Protein AF-A0A162UU67-F1 (afdb_monomer)

pLDDT: mean 70.29, std 13.75, range [30.66, 89.19]

Secondary structure (DSSP, 8-state):
---SHHHHHHHHHHHHHHHHHHHHHHHHHHHHHHHHHHHHHHS-HHHHHHHHHHHHHHHTT----B-TTSPBPPPPHHHHHHHHHHHHHHHHHHHHTTS-----SS-HHHHHHHHHHHHHHHHHHHHTT--TTTTSTTPPPPHHHHHHHHHHHHTT-SHHHHHHHHHHHHHHHTTT-S-----SSPPEEEEE--BTTBTT---EEEEE---SSGGG-SSS--------HHHHHHHHHHHHHHHT--GGGHHHHHTTGGGGGSSSS-S---

Solvent-accessible surface area (backbone atoms only — not comparable to full-atom values): 16039 Å² total; per-resid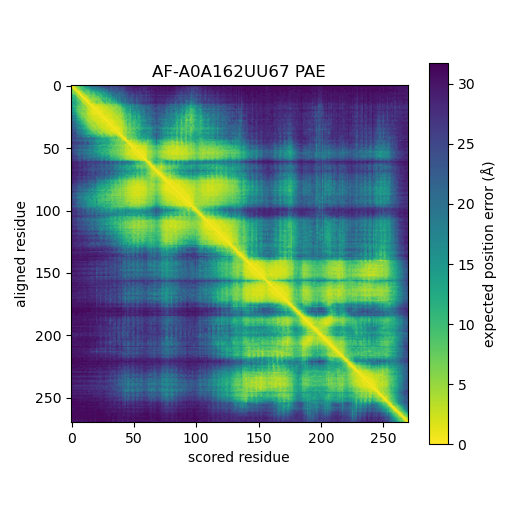ue (Å²): 142,90,83,75,70,66,64,59,54,51,54,52,51,52,50,52,53,49,49,51,52,51,51,51,52,49,52,52,51,52,52,32,52,49,55,50,52,52,54,59,68,72,42,58,68,71,58,55,53,53,27,50,53,49,46,47,44,54,74,71,59,65,76,70,56,54,47,99,87,65,47,74,55,80,79,51,70,68,57,52,51,47,48,56,50,25,52,35,51,52,47,52,52,37,38,58,64,69,75,42,90,72,75,72,71,78,40,71,65,59,52,53,51,56,51,50,53,54,49,52,52,55,47,50,36,59,77,66,64,52,63,89,41,63,93,41,86,68,37,79,77,55,70,70,56,49,47,54,52,33,50,55,23,55,73,58,76,37,76,67,24,49,45,54,37,39,49,39,36,41,22,43,21,38,66,74,66,52,74,81,65,96,60,102,57,80,63,52,73,47,78,42,41,71,46,97,91,34,82,82,51,56,82,40,79,30,47,34,64,57,33,99,48,73,77,68,31,48,81,81,80,92,83,80,79,90,62,57,68,74,60,51,52,55,50,44,41,54,51,32,50,75,74,73,41,68,59,74,49,41,56,49,41,51,72,54,50,65,70,58,69,77,79,80,89,84,76,77,93,127

Sequence (270 aa):
MNGQNNNSTNAMVNNISLQRMMDNRSAMHTRSQLVLAQNMELCPKNTSKAYAAKQEEWRRGCKLKRAEDGSPIPLGRESILAYVKAVSDICSKKKALGWNPNGVARGSLVRAFLDTSSKKRSQAVRTNFEDRRKNTLNDGYTRQKLEKISHYFLNKSNIRGCRDRLCFLISHSMLFRSQTGVTECIALVATITFGKTNQHGKIEYGSSAHHFQVDVCSAYEDRFTPIQYKAQHKTFAKDFKAVGLHTSKVTQGNCKSALNTIVQENISGD

Organism: Phycomyces blakesleeanus (strain ATCC 8743b / DSM 1359 / FGSC 10004 / NBRC 33097 / NRRL 1555) (NCBI:txid763407)

InterPro domains:
  IPR038279 Ndc10, domain 2 superfamily [G3DSA:1.10.443.20] (122-220)

Structure (mmCIF, N/CA/C/O backbone):
data_AF-A0A162UU67-F1
#
_entry.id   AF-A0A162UU67-F1
#
loop_
_atom_site.group_PDB
_atom_site.id
_atom_site.type_symbol
_atom_site.label_atom_id
_atom_site.label_alt_id
_atom_site.label_comp_id
_atom_site.label_asym_id
_atom_site.label_entity_id
_atom_site.label_seq_id
_atom_site.pdbx_PDB_ins_code
_atom_site.Cartn_x
_atom_site.Cartn_y
_atom_site.Cartn_z
_atom_site.occupancy
_atom_site.B_iso_or_equiv
_atom_site.auth_seq_id
_atom_site.auth_comp_id
_atom_site.auth_asym_id
_atom_site.auth_atom_id
_atom_site.pdbx_PDB_model_num
ATOM 1 N N . MET A 1 1 ? -41.999 13.642 81.307 1.00 44.59 1 MET A N 1
ATOM 2 C CA . MET A 1 1 ? -41.537 14.479 80.176 1.00 44.59 1 MET A CA 1
ATOM 3 C C . MET A 1 1 ? -40.515 13.678 79.375 1.00 44.59 1 MET A C 1
ATOM 5 O O . MET A 1 1 ? -39.435 13.493 79.905 1.00 44.59 1 MET A O 1
ATOM 9 N N . ASN A 1 2 ? -40.842 13.115 78.199 1.00 48.69 2 ASN A N 1
ATOM 10 C CA . ASN A 1 2 ? -39.829 12.525 77.289 1.00 48.69 2 ASN A CA 1
ATOM 11 C C . ASN A 1 2 ? -40.370 12.200 75.872 1.00 48.69 2 ASN A C 1
ATOM 13 O O . ASN A 1 2 ? -40.178 11.107 75.354 1.00 48.69 2 ASN A O 1
ATOM 17 N N . GLY A 1 3 ? -41.091 13.137 75.242 1.00 51.34 3 GLY A N 1
ATOM 18 C CA . GLY A 1 3 ? -41.742 12.902 73.937 1.00 51.34 3 GLY A CA 1
ATOM 19 C C . GLY A 1 3 ? -41.195 13.691 72.739 1.00 51.34 3 GLY A C 1
ATOM 20 O O . GLY A 1 3 ? -41.575 13.397 71.613 1.00 51.34 3 GLY A O 1
ATOM 21 N N . GLN A 1 4 ? -40.327 14.690 72.934 1.00 52.62 4 GLN A N 1
ATOM 22 C CA . GLN A 1 4 ? -40.012 15.668 71.873 1.00 52.62 4 GLN A CA 1
ATOM 23 C C . GLN A 1 4 ? -38.653 15.481 71.169 1.00 52.62 4 GLN A C 1
ATOM 25 O O . GLN A 1 4 ? -38.436 16.088 70.124 1.00 52.62 4 GLN A O 1
ATOM 30 N N . ASN A 1 5 ? -37.762 14.605 71.649 1.00 53.72 5 ASN A N 1
ATOM 31 C CA . ASN A 1 5 ? -36.395 14.505 71.107 1.00 53.72 5 ASN A CA 1
ATOM 32 C C . ASN A 1 5 ? -36.208 13.562 69.904 1.00 53.72 5 ASN A C 1
ATOM 34 O O . ASN A 1 5 ? -35.186 13.663 69.227 1.00 53.72 5 ASN A O 1
ATOM 38 N N . ASN A 1 6 ? -37.173 12.689 69.590 1.00 54.59 6 ASN A N 1
ATOM 39 C CA . ASN A 1 6 ? -36.979 11.628 68.585 1.00 54.59 6 ASN A CA 1
ATOM 40 C C . ASN A 1 6 ? -37.269 12.071 67.137 1.00 54.59 6 ASN A C 1
ATOM 42 O O . ASN A 1 6 ? -36.723 11.502 66.193 1.00 54.59 6 ASN A O 1
ATOM 46 N N . ASN A 1 7 ? -38.100 13.099 66.935 1.00 56.47 7 ASN A N 1
ATOM 47 C CA . ASN A 1 7 ? -38.440 13.574 65.586 1.00 56.47 7 ASN A CA 1
ATOM 48 C C . ASN A 1 7 ? -37.383 14.530 65.010 1.00 56.47 7 ASN A C 1
ATOM 50 O O . ASN A 1 7 ? -37.107 14.489 63.813 1.00 56.47 7 ASN A O 1
ATOM 54 N N . SER A 1 8 ? -36.750 15.349 65.858 1.00 56.31 8 SER A N 1
ATOM 55 C CA . SER A 1 8 ? -35.710 16.300 65.436 1.00 56.31 8 SER A CA 1
ATOM 56 C C . SER A 1 8 ? -34.410 15.590 65.027 1.00 56.31 8 SER A C 1
ATOM 58 O O . SER A 1 8 ? -33.826 15.883 63.984 1.00 56.31 8 SER A O 1
ATOM 60 N N . THR A 1 9 ? -34.005 14.567 65.785 1.00 58.91 9 THR A N 1
ATOM 61 C CA . THR A 1 9 ? -32.830 13.733 65.476 1.00 58.91 9 THR A CA 1
ATOM 62 C C . THR A 1 9 ? -33.011 12.927 64.189 1.00 58.91 9 THR A C 1
ATOM 64 O O . THR A 1 9 ? -32.104 12.910 63.360 1.00 58.91 9 THR A O 1
ATOM 67 N N . ASN A 1 10 ? -34.184 12.330 63.951 1.00 59.69 10 ASN A N 1
ATOM 68 C CA . ASN A 1 10 ? -34.463 11.602 62.705 1.00 59.69 10 ASN A CA 1
ATOM 69 C C . ASN A 1 10 ? -34.477 12.511 61.464 1.00 59.69 10 ASN A C 1
ATOM 71 O O . ASN A 1 10 ? -33.953 12.133 60.416 1.00 59.69 10 ASN A O 1
ATOM 75 N N . ALA A 1 11 ? -35.023 13.727 61.570 1.00 59.66 11 ALA A N 1
ATOM 76 C CA . ALA A 1 11 ? -34.985 14.701 60.479 1.00 59.66 11 ALA A CA 1
ATOM 77 C C . ALA A 1 11 ? -33.545 15.139 60.152 1.00 59.66 11 ALA A C 1
ATOM 79 O O . ALA A 1 11 ? -33.173 15.216 58.981 1.00 59.66 11 ALA A O 1
ATOM 80 N N . MET A 1 12 ? -32.718 15.359 61.178 1.00 60.81 12 MET A N 1
ATOM 81 C CA . MET A 1 12 ? -31.315 15.754 61.033 1.00 60.81 12 MET A CA 1
ATOM 82 C C . MET A 1 12 ? -30.453 14.629 60.431 1.00 60.81 12 MET A C 1
ATOM 84 O O . MET A 1 12 ? -29.666 14.880 59.521 1.00 60.81 12 MET A O 1
ATOM 88 N N . VAL A 1 13 ? -30.656 13.376 60.856 1.00 66.38 13 VAL A N 1
ATOM 89 C CA . VAL A 1 13 ? -29.981 12.193 60.285 1.00 66.38 13 VAL A CA 1
ATOM 90 C C . VAL A 1 13 ? -30.379 11.976 58.822 1.00 66.38 13 VAL A C 1
ATOM 92 O O . VAL A 1 13 ? -29.512 11.718 57.987 1.00 66.38 13 VAL A O 1
ATOM 95 N N . ASN A 1 14 ? -31.657 12.147 58.473 1.00 70.69 14 ASN A N 1
ATOM 96 C CA . ASN A 1 14 ? -32.115 12.053 57.084 1.00 70.69 14 ASN A CA 1
ATOM 97 C C . ASN A 1 14 ? -31.524 13.159 56.199 1.00 70.69 14 ASN A C 1
ATOM 99 O O . ASN A 1 14 ? -31.147 12.893 55.057 1.00 70.69 14 ASN A O 1
ATOM 103 N N . ASN A 1 15 ? -31.376 14.376 56.730 1.00 75.19 15 ASN A N 1
ATOM 104 C CA . ASN A 1 15 ? -30.744 15.488 56.018 1.00 75.19 15 ASN A CA 1
ATOM 105 C C . ASN A 1 15 ? -29.246 15.229 55.765 1.00 75.19 15 ASN A C 1
ATOM 107 O O . ASN A 1 15 ? -28.766 15.417 54.650 1.00 75.19 15 ASN A O 1
ATOM 111 N N . ILE A 1 16 ? -28.528 14.686 56.757 1.00 81.56 16 ILE A N 1
ATOM 112 C CA . ILE A 1 16 ? -27.113 14.293 56.626 1.00 81.56 16 ILE A CA 1
ATOM 113 C C . ILE A 1 16 ? -26.948 13.169 55.595 1.00 81.56 16 ILE A C 1
ATOM 115 O O . ILE A 1 16 ? -26.027 13.203 54.779 1.00 81.56 16 ILE A O 1
ATOM 119 N N . SER A 1 17 ? -27.839 12.178 55.602 1.00 79.56 17 SER A N 1
ATOM 120 C CA . SER A 1 17 ? -27.832 11.084 54.626 1.00 79.56 17 SER A CA 1
ATOM 121 C C . SER A 1 17 ? -28.083 11.582 53.199 1.00 79.56 17 SER A C 1
ATOM 123 O O . SER A 1 17 ? -27.374 11.178 52.276 1.00 79.56 17 SER A O 1
ATOM 125 N N . LEU A 1 18 ? -29.037 12.500 53.009 1.00 78.06 18 LEU A N 1
ATOM 126 C CA . LEU A 1 18 ? -29.289 13.152 51.720 1.00 78.06 18 LEU A CA 1
ATOM 127 C C . LEU A 1 18 ? -28.083 13.973 51.258 1.00 78.06 18 LEU A C 1
ATOM 129 O O . LEU A 1 18 ? -27.667 13.838 50.107 1.00 78.06 18 LEU A O 1
ATOM 133 N N . GLN A 1 19 ? -27.470 14.746 52.157 1.00 84.56 19 GLN A N 1
ATOM 134 C CA . GLN A 1 19 ? -26.270 15.521 51.853 1.00 84.56 19 GLN A CA 1
ATOM 135 C C . GLN A 1 19 ? -25.118 14.615 51.408 1.00 84.56 19 GLN A C 1
ATOM 137 O O . GLN A 1 19 ? -24.547 14.832 50.344 1.00 84.56 19 GLN A O 1
ATOM 142 N N . ARG A 1 20 ? -24.857 13.518 52.131 1.00 84.25 20 ARG A N 1
ATOM 143 C CA . ARG A 1 20 ? -23.842 12.526 51.739 1.00 84.25 20 ARG A CA 1
ATOM 144 C C . ARG A 1 20 ? -24.130 11.893 50.379 1.00 84.25 20 ARG A C 1
A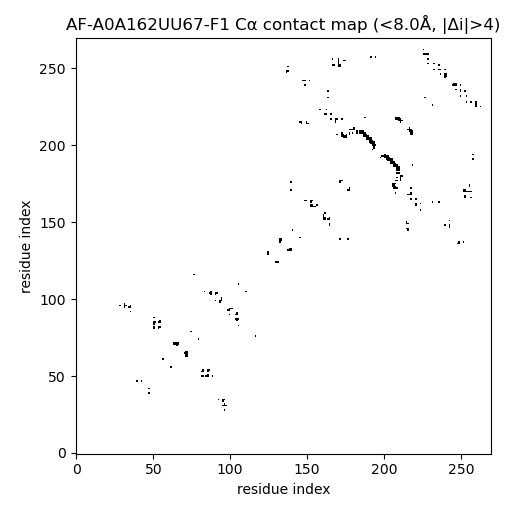TOM 146 O O . ARG A 1 20 ? -23.199 11.631 49.622 1.00 84.25 20 ARG A O 1
ATOM 153 N N . MET A 1 21 ? -25.396 11.644 50.037 1.00 82.06 21 MET A N 1
ATOM 154 C CA . MET A 1 21 ? -25.758 11.145 48.705 1.00 82.06 21 MET A CA 1
ATOM 155 C C . MET A 1 21 ? -25.500 12.183 47.608 1.00 82.06 21 MET A C 1
ATOM 157 O O . MET A 1 21 ? -25.026 11.816 46.531 1.00 82.06 21 MET A O 1
ATOM 161 N N . MET A 1 22 ? -25.768 13.464 47.869 1.00 84.50 22 MET A N 1
ATOM 162 C CA . MET A 1 22 ? -25.449 14.546 46.934 1.00 84.50 22 MET A CA 1
ATOM 163 C C . MET A 1 22 ? -23.938 14.729 46.771 1.00 84.50 22 MET A C 1
ATOM 165 O O . MET A 1 22 ? -23.467 14.834 45.638 1.00 84.50 22 MET A O 1
ATOM 169 N N . ASP A 1 23 ? -23.179 14.680 47.865 1.00 86.19 23 ASP A N 1
ATOM 170 C CA . ASP A 1 23 ? -21.719 14.796 47.858 1.00 86.19 23 ASP A CA 1
ATOM 171 C C . ASP A 1 23 ? -21.084 13.617 47.110 1.00 86.19 23 ASP A C 1
ATOM 173 O O . ASP A 1 23 ? -20.247 13.816 46.229 1.00 86.19 23 ASP A O 1
ATOM 177 N N . ASN A 1 24 ? -21.554 12.389 47.358 1.00 84.44 24 ASN A N 1
ATOM 178 C CA . ASN A 1 24 ? -21.118 11.204 46.619 1.00 84.44 24 ASN A CA 1
ATOM 179 C C . ASN A 1 24 ? -21.464 11.304 45.129 1.00 84.44 24 ASN A C 1
ATOM 181 O O . ASN A 1 24 ? -20.636 10.980 44.276 1.00 84.44 24 ASN A O 1
ATOM 185 N N . ARG A 1 25 ? -22.664 11.783 44.783 1.00 83.69 25 ARG A N 1
ATOM 186 C CA . ARG A 1 25 ? -23.066 11.988 43.384 1.00 83.69 25 ARG A CA 1
ATOM 187 C C . ARG A 1 25 ? -22.206 13.054 42.700 1.00 83.69 25 ARG A C 1
ATOM 189 O O . ARG A 1 25 ? -21.794 12.861 41.557 1.00 83.69 25 ARG A O 1
ATOM 196 N N . SER A 1 26 ? -21.904 14.145 43.399 1.00 83.19 26 SER A N 1
ATOM 197 C CA . SER A 1 26 ? -21.028 15.222 42.930 1.00 83.19 26 SER A CA 1
ATOM 198 C C . SER A 1 26 ? -19.589 14.736 42.722 1.00 83.19 26 SER A C 1
ATOM 200 O O . SER A 1 26 ? -18.991 14.968 41.666 1.00 83.19 26 SER A O 1
ATOM 202 N N . ALA A 1 27 ? -19.054 13.962 43.670 1.00 82.75 27 ALA A N 1
ATOM 203 C CA . ALA A 1 27 ? -17.736 13.346 43.571 1.00 82.75 27 ALA A CA 1
ATOM 204 C C . ALA A 1 27 ? -17.654 12.365 42.388 1.00 82.75 27 ALA A C 1
ATOM 206 O O . ALA A 1 27 ? -16.693 12.401 41.614 1.00 82.75 27 ALA A O 1
ATOM 207 N N . MET A 1 28 ? -18.689 11.543 42.184 1.00 81.12 28 MET A N 1
ATOM 208 C CA . MET A 1 28 ? -18.786 10.619 41.047 1.00 81.12 28 MET A CA 1
ATOM 209 C C . MET A 1 28 ? -18.854 11.352 39.700 1.00 81.12 28 MET A C 1
ATOM 211 O O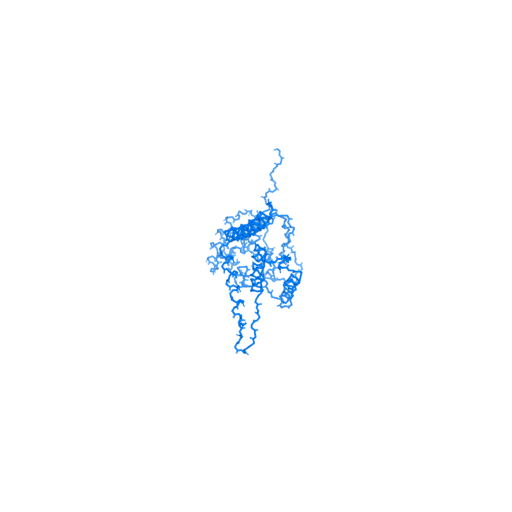 . MET A 1 28 ? -18.177 10.955 38.744 1.00 81.12 28 MET A O 1
ATOM 215 N N . HIS A 1 29 ? -19.617 12.446 39.610 1.00 77.81 29 HIS A N 1
ATOM 216 C CA . HIS A 1 29 ? -19.654 13.283 38.410 1.00 77.81 29 HIS A CA 1
ATOM 217 C C . HIS A 1 29 ? -18.298 13.938 38.129 1.00 77.81 29 HIS A C 1
ATOM 219 O O . HIS A 1 29 ? -17.811 13.855 37.002 1.00 77.81 29 HIS A O 1
ATOM 225 N N . THR A 1 30 ? -17.651 14.511 39.146 1.00 79.56 30 THR A N 1
ATOM 226 C CA . THR A 1 30 ? -16.326 15.139 39.021 1.00 79.56 30 THR A CA 1
ATOM 227 C C . THR A 1 30 ? -15.271 14.134 38.558 1.00 79.56 30 THR A C 1
ATOM 229 O O . THR A 1 30 ? -14.514 14.404 37.626 1.00 79.56 30 THR A O 1
ATOM 232 N N . ARG A 1 31 ? -15.268 12.923 39.131 1.00 75.56 31 ARG A N 1
ATOM 233 C CA . ARG A 1 31 ? -14.362 11.840 38.724 1.00 75.56 31 ARG A CA 1
ATOM 234 C C . ARG A 1 31 ? -14.584 11.419 37.270 1.00 75.56 31 ARG A C 1
ATOM 236 O O . ARG A 1 31 ? -13.618 11.242 36.532 1.00 75.56 31 ARG A O 1
ATOM 243 N N . SER A 1 32 ? -15.842 11.306 36.844 1.00 75.62 32 SER A N 1
ATOM 244 C CA . SER A 1 32 ? -16.193 10.962 35.458 1.00 75.62 32 SER A CA 1
ATOM 245 C C . SER A 1 32 ? -15.730 12.041 34.471 1.00 75.62 32 SER A C 1
ATOM 247 O O . SER A 1 32 ? -15.171 11.721 33.423 1.00 75.62 32 SER A O 1
ATOM 249 N N . GLN A 1 33 ? -15.893 13.321 34.824 1.00 76.44 33 GLN A N 1
ATOM 250 C CA . GLN A 1 33 ? -15.409 14.446 34.017 1.00 76.44 33 GLN A CA 1
ATOM 251 C C . GLN A 1 33 ? -13.879 14.474 33.915 1.00 76.44 33 GLN A C 1
ATOM 253 O O . GLN A 1 33 ? -13.338 14.724 32.839 1.00 76.44 33 GLN A O 1
ATOM 258 N N . LEU A 1 34 ? -13.169 14.147 34.997 1.00 79.69 34 LEU A N 1
ATOM 259 C CA . LEU A 1 34 ? -11.706 14.081 34.999 1.00 79.69 34 LEU A CA 1
ATOM 260 C C . LEU A 1 34 ? -11.177 12.959 34.090 1.00 79.69 34 LEU A C 1
ATOM 262 O O . LEU A 1 34 ? -10.255 13.177 33.307 1.00 79.69 34 LEU A O 1
ATOM 266 N N . VAL A 1 35 ? -11.808 11.781 34.121 1.00 76.56 35 VAL A N 1
ATOM 267 C CA . VAL A 1 35 ? -11.480 10.666 33.213 1.00 76.56 35 VAL A CA 1
ATOM 268 C C . VAL A 1 35 ? -11.750 11.042 31.754 1.00 76.56 35 VAL A C 1
ATOM 270 O O . VAL A 1 35 ? -10.984 10.675 30.863 1.00 76.56 35 VAL A O 1
ATOM 273 N N . LEU A 1 36 ? -12.817 11.795 31.477 1.00 73.56 36 LEU A N 1
ATOM 274 C CA . LEU A 1 36 ? -13.074 12.317 30.134 1.00 73.56 36 LEU A CA 1
ATOM 275 C C . LEU A 1 36 ? -12.003 13.313 29.684 1.00 73.56 36 LEU A C 1
ATOM 277 O O . LEU A 1 36 ? -11.548 13.213 28.546 1.00 73.56 36 LEU A O 1
ATOM 281 N N . ALA A 1 37 ? -11.589 14.234 30.556 1.00 71.69 37 ALA A N 1
ATOM 282 C CA . ALA A 1 37 ? -10.549 15.216 30.259 1.00 71.69 37 ALA A CA 1
ATOM 283 C C . ALA A 1 37 ? -9.206 14.536 29.946 1.00 71.69 37 ALA A C 1
ATOM 285 O O . ALA A 1 37 ? -8.620 14.795 28.898 1.00 71.69 37 ALA A O 1
ATOM 286 N N . GLN A 1 38 ? -8.784 13.569 30.766 1.00 72.19 38 GLN A N 1
ATOM 287 C CA . GLN A 1 38 ? -7.569 12.782 30.518 1.00 72.19 38 GLN A CA 1
ATOM 288 C C . GLN A 1 38 ? -7.647 11.990 29.204 1.00 72.19 38 GLN A C 1
ATOM 290 O O . GLN A 1 38 ? -6.701 11.977 28.418 1.00 72.19 38 GLN A O 1
ATOM 295 N N . ASN A 1 39 ? -8.794 11.371 28.907 1.00 67.81 39 ASN A N 1
ATOM 296 C CA . ASN A 1 39 ? -8.995 10.666 27.638 1.00 67.81 39 ASN A CA 1
ATOM 297 C C . ASN A 1 39 ? -8.991 11.610 26.422 1.00 67.81 39 ASN A C 1
ATOM 299 O O . ASN A 1 39 ? -8.572 11.208 25.334 1.00 67.81 39 ASN A O 1
ATOM 303 N N . MET A 1 40 ? -9.447 12.856 26.588 1.00 66.44 40 MET A N 1
ATOM 304 C CA . MET A 1 40 ? -9.389 13.888 25.550 1.00 66.44 40 MET A CA 1
ATOM 305 C C . MET A 1 40 ? -7.954 14.367 25.294 1.00 66.44 40 MET A C 1
ATOM 307 O O . MET A 1 40 ? -7.621 14.640 24.142 1.00 66.44 40 MET A O 1
ATOM 311 N N . GLU A 1 41 ? -7.109 14.426 26.326 1.00 65.50 41 GLU A N 1
ATOM 312 C CA . GLU A 1 41 ? -5.690 14.794 26.209 1.00 65.50 41 GLU A CA 1
ATOM 313 C C . GLU A 1 41 ? -4.825 13.676 25.610 1.00 65.50 41 GLU A C 1
ATOM 315 O O . GLU A 1 41 ? -3.935 13.952 24.805 1.00 65.50 41 GLU A O 1
ATOM 320 N N . LEU A 1 42 ? -5.113 12.412 25.941 1.00 67.75 42 LEU A N 1
ATOM 321 C CA . LEU A 1 42 ? -4.404 11.244 25.401 1.00 67.75 42 LEU A CA 1
ATOM 322 C C . LEU A 1 42 ? -4.777 10.933 23.942 1.00 67.75 42 LEU A C 1
ATOM 324 O O . LEU A 1 42 ? -4.010 10.290 23.220 1.00 67.75 42 LEU A O 1
ATOM 328 N N . CYS A 1 43 ? -5.954 11.366 23.481 1.00 62.34 43 CYS A N 1
ATOM 329 C CA . CYS A 1 43 ? -6.361 11.170 22.095 1.00 62.34 43 CYS A CA 1
ATOM 330 C C . CYS A 1 43 ? -5.576 12.095 21.148 1.00 62.34 43 CYS A C 1
ATOM 332 O O . CYS A 1 43 ? -5.555 13.312 21.345 1.00 62.34 43 CYS A O 1
ATOM 334 N N . PRO A 1 44 ? -5.017 11.578 20.037 1.00 71.44 44 PRO A N 1
ATOM 335 C CA . PRO A 1 44 ? -4.387 12.427 19.034 1.00 71.44 44 PRO A CA 1
ATOM 336 C C . PRO A 1 44 ? -5.367 13.499 18.528 1.00 71.44 44 PRO A C 1
ATOM 338 O O . PRO A 1 44 ? -6.440 13.170 18.015 1.00 71.44 44 PRO A O 1
ATOM 341 N N . LYS A 1 45 ? -4.985 14.782 18.626 1.00 72.31 45 LYS A N 1
ATOM 342 C CA . LYS A 1 45 ? -5.840 15.948 18.300 1.00 72.31 45 LYS A CA 1
ATOM 343 C C . LYS A 1 45 ? -6.464 15.886 16.896 1.00 72.31 45 LYS A C 1
ATOM 345 O O . LYS A 1 45 ? -7.590 16.327 16.682 1.00 72.31 45 LYS A O 1
ATOM 350 N N . ASN A 1 46 ? -5.758 15.291 15.935 1.00 73.25 46 ASN A N 1
ATOM 351 C CA . ASN A 1 46 ? -6.255 15.114 14.566 1.00 73.25 46 ASN A CA 1
ATOM 352 C C . ASN A 1 46 ? -7.421 14.116 14.494 1.00 73.25 46 ASN A C 1
ATOM 354 O O . ASN A 1 46 ? -8.368 14.307 13.734 1.00 73.25 46 ASN A O 1
ATOM 358 N N . THR A 1 47 ? -7.369 13.067 15.312 1.00 73.00 47 THR A N 1
ATOM 359 C CA . THR A 1 47 ? -8.372 12.003 15.364 1.00 73.00 47 THR A CA 1
ATOM 360 C C . THR A 1 47 ? -9.650 12.486 16.046 1.00 73.00 47 THR A C 1
ATOM 362 O O . THR A 1 47 ? -10.742 12.246 15.532 1.00 73.00 47 THR A O 1
ATOM 365 N N . SER A 1 48 ? -9.526 13.233 17.150 1.00 74.19 48 SER A N 1
ATOM 366 C CA . SER A 1 48 ? -10.683 13.815 17.845 1.00 74.19 48 SER A CA 1
ATOM 367 C C .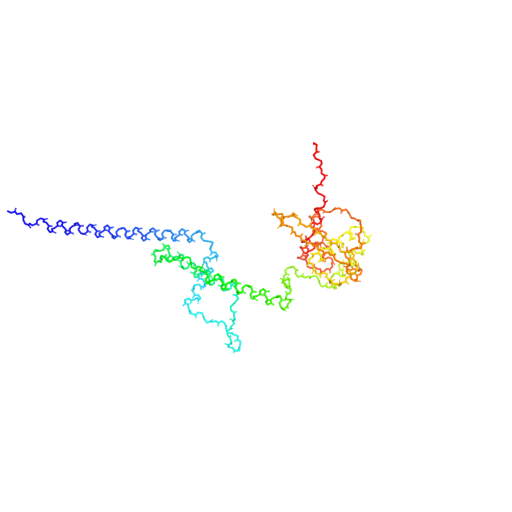 SER A 1 48 ? -11.417 14.831 16.966 1.00 74.19 48 SER A C 1
ATOM 369 O O . SER A 1 48 ? -12.641 14.760 16.841 1.00 74.19 48 SER A O 1
ATOM 371 N N . LYS A 1 49 ? -10.680 15.705 16.267 1.00 82.56 49 LYS A N 1
ATOM 372 C CA . LYS A 1 49 ? -11.245 16.666 15.306 1.00 82.56 49 LYS A CA 1
ATOM 373 C C . LYS A 1 49 ? -11.964 15.968 14.147 1.00 82.56 49 LYS A C 1
ATOM 375 O O . LYS A 1 49 ? -13.072 16.362 13.786 1.00 82.56 49 LYS A O 1
ATOM 380 N N . ALA A 1 50 ? -11.366 14.915 13.586 1.00 83.12 50 ALA A N 1
ATOM 381 C CA . ALA A 1 50 ? -11.965 14.151 12.493 1.00 83.12 50 ALA A CA 1
ATOM 382 C C . ALA A 1 50 ? -13.262 13.440 12.916 1.00 83.12 50 ALA A C 1
ATOM 384 O O . ALA A 1 50 ? -14.246 13.454 12.174 1.00 83.12 50 ALA A O 1
ATOM 385 N N . TYR A 1 51 ? -13.290 12.841 14.111 1.00 85.75 51 TYR A N 1
ATOM 386 C CA . TYR A 1 51 ? -14.496 12.193 14.627 1.00 85.75 51 TYR A CA 1
ATOM 387 C C . TYR A 1 51 ? -15.583 13.211 14.947 1.00 85.75 51 TYR A C 1
ATOM 389 O O . TYR A 1 51 ? -16.718 13.003 14.533 1.00 85.75 51 TYR A O 1
ATOM 397 N N . ALA A 1 52 ? -15.245 14.332 15.591 1.00 83.25 52 ALA A N 1
ATOM 398 C CA . ALA A 1 52 ? -16.199 15.395 15.898 1.00 83.25 52 ALA A CA 1
ATOM 399 C C . ALA A 1 52 ? -16.899 15.925 14.636 1.00 83.25 52 ALA A C 1
ATOM 401 O O . ALA A 1 52 ? -18.122 16.046 14.621 1.00 83.25 52 ALA A O 1
ATOM 402 N N . ALA A 1 53 ? -16.153 16.141 13.547 1.00 85.69 53 ALA A N 1
ATOM 403 C CA . ALA A 1 53 ? -16.729 16.548 12.265 1.00 85.69 53 ALA A CA 1
ATOM 404 C C . ALA A 1 53 ? -17.751 15.527 11.733 1.00 85.69 53 ALA A C 1
ATOM 406 O O . ALA A 1 53 ? -18.831 15.907 11.289 1.00 85.69 53 ALA A O 1
ATOM 407 N N . LYS A 1 54 ? -17.449 14.224 11.830 1.00 85.69 54 LYS A N 1
ATOM 408 C CA . LYS A 1 54 ? -18.367 13.153 11.406 1.00 85.69 54 LYS A CA 1
ATOM 409 C C . LYS A 1 54 ? -19.570 12.971 12.327 1.00 85.69 54 LYS A C 1
ATOM 411 O O . LYS A 1 54 ? -20.649 12.638 11.849 1.00 85.69 54 LYS A O 1
ATOM 416 N N . GLN A 1 55 ? -19.409 13.203 13.626 1.00 85.12 55 GLN A N 1
ATOM 417 C CA . GLN A 1 55 ? -20.517 13.195 14.584 1.00 85.12 55 GLN A CA 1
ATOM 418 C C . GLN A 1 55 ? -21.486 14.344 14.298 1.00 85.12 55 GLN A C 1
ATOM 420 O O . GLN A 1 55 ? -22.696 14.146 14.338 1.00 85.12 55 GLN A O 1
ATOM 425 N N . GLU A 1 56 ? -20.958 15.519 13.967 1.00 84.19 56 GLU A N 1
ATOM 426 C CA . GLU A 1 56 ? -21.757 16.689 13.617 1.00 84.19 56 GLU A CA 1
ATOM 427 C C . GLU A 1 56 ? -22.471 16.519 12.269 1.00 84.19 56 GLU A C 1
ATOM 429 O O . GLU A 1 56 ? -23.669 16.774 12.173 1.00 84.19 56 GLU A O 1
ATOM 434 N N . GLU A 1 57 ? -21.774 16.003 11.251 1.00 83.62 57 GLU A N 1
ATOM 435 C CA . GLU A 1 57 ? -22.365 15.618 9.959 1.00 83.62 57 GLU A CA 1
ATOM 436 C C . GLU A 1 57 ? -23.533 14.637 10.150 1.00 83.62 57 GLU A C 1
ATOM 438 O O . GLU A 1 57 ? -24.587 14.782 9.530 1.00 83.62 57 GLU A O 1
ATOM 443 N N . TRP A 1 58 ? -23.380 13.677 11.066 1.00 81.19 58 TRP A N 1
ATOM 444 C CA . TRP A 1 58 ? -24.437 12.729 11.395 1.00 81.19 58 TRP A CA 1
ATOM 445 C C . TRP A 1 58 ? -25.620 13.385 12.123 1.00 81.19 58 TRP A C 1
ATOM 447 O O . TRP A 1 58 ? -26.763 13.174 11.719 1.00 81.19 58 TRP A O 1
ATOM 457 N N . ARG A 1 59 ? -25.368 14.216 13.148 1.00 80.19 59 ARG A N 1
ATOM 458 C CA . ARG A 1 59 ? -26.423 14.923 13.905 1.00 80.19 59 ARG A CA 1
ATOM 459 C C . ARG A 1 59 ? -27.248 15.866 13.042 1.00 80.19 59 ARG A C 1
ATOM 461 O O . ARG A 1 59 ? -28.450 15.974 13.252 1.00 80.19 59 ARG A O 1
ATOM 468 N N . ARG A 1 60 ? -26.617 16.528 12.072 1.00 79.00 60 ARG A N 1
ATOM 469 C CA . ARG A 1 60 ? -27.291 17.443 11.140 1.00 79.00 60 ARG A CA 1
ATOM 470 C C . ARG A 1 60 ? -28.191 16.731 10.128 1.00 79.00 60 ARG A C 1
ATOM 472 O O . ARG A 1 60 ? -28.849 17.410 9.349 1.00 79.00 60 ARG A O 1
ATOM 479 N N . GLY A 1 61 ? -28.223 15.395 10.122 1.00 66.81 61 GLY A N 1
ATOM 480 C CA . GLY A 1 61 ? -29.003 14.625 9.160 1.00 66.81 61 GLY A CA 1
ATOM 481 C C . GLY A 1 61 ? -28.393 14.745 7.770 1.00 66.81 61 GLY A C 1
ATOM 482 O O . GLY A 1 61 ? -28.916 15.439 6.899 1.00 66.81 61 GLY A O 1
ATOM 483 N N . CYS A 1 62 ? -27.241 14.104 7.575 1.00 64.56 62 CYS A N 1
ATOM 484 C CA . CYS A 1 62 ? -26.481 14.208 6.338 1.00 64.56 62 CYS A CA 1
ATOM 485 C C . CYS A 1 62 ? -27.341 13.866 5.108 1.00 64.56 62 CYS A C 1
ATOM 487 O O . CYS A 1 62 ? -27.770 12.724 4.930 1.00 64.56 62 CYS A O 1
ATOM 489 N N . LYS A 1 63 ? -27.542 14.840 4.213 1.00 62.62 63 LYS A N 1
ATOM 490 C CA . LYS A 1 63 ? -28.018 14.558 2.857 1.00 62.62 63 LYS A CA 1
ATOM 491 C C . LYS A 1 63 ? -26.885 13.822 2.148 1.00 62.62 63 LYS A C 1
ATOM 493 O O . LYS A 1 63 ? -25.800 14.380 1.981 1.00 62.62 63 LYS A O 1
ATOM 498 N N . LEU A 1 64 ? -27.104 12.556 1.793 1.00 66.81 64 LEU A N 1
ATOM 499 C CA . LEU A 1 64 ? -26.165 11.827 0.944 1.00 66.81 64 LEU A CA 1
ATOM 500 C C . LEU A 1 64 ? -25.913 12.669 -0.305 1.00 66.81 64 LEU A C 1
ATOM 502 O O . LEU A 1 64 ? -26.859 13.219 -0.877 1.00 66.81 64 LEU A O 1
ATOM 506 N N . LYS A 1 65 ? -24.642 12.795 -0.698 1.00 71.50 65 LYS A N 1
ATOM 507 C CA . LYS A 1 65 ? -24.309 13.469 -1.951 1.00 71.50 65 LYS A CA 1
ATOM 508 C C . LYS A 1 65 ? -25.086 12.777 -3.066 1.00 71.50 65 LYS A C 1
ATOM 510 O O . LYS A 1 65 ? -25.119 11.549 -3.109 1.00 71.50 65 LYS A O 1
ATOM 515 N N . ARG A 1 66 ? -25.734 13.562 -3.916 1.00 75.81 66 ARG A N 1
ATOM 516 C CA . ARG A 1 66 ? -26.449 13.059 -5.085 1.00 75.81 66 ARG A CA 1
ATOM 517 C C . ARG A 1 66 ? -25.632 13.369 -6.327 1.00 75.81 66 ARG A C 1
ATOM 519 O O . ARG A 1 66 ? -24.961 14.401 -6.359 1.00 75.81 66 ARG A O 1
ATOM 526 N N . ALA A 1 67 ? -25.636 12.456 -7.286 1.00 78.88 67 ALA A N 1
ATOM 527 C CA . ALA A 1 67 ? -25.117 12.734 -8.615 1.00 78.88 67 ALA A CA 1
ATOM 528 C C . ALA A 1 67 ? -26.078 13.687 -9.353 1.00 78.88 67 ALA A C 1
ATOM 530 O O . ALA A 1 67 ? -27.141 14.034 -8.829 1.00 78.88 67 ALA A O 1
ATOM 531 N N . GLU A 1 68 ? -25.689 14.158 -10.539 1.00 81.38 68 GLU A N 1
ATOM 532 C CA . GLU A 1 68 ? -26.505 15.097 -11.329 1.00 81.38 68 GLU A CA 1
ATOM 533 C C . GLU A 1 68 ? -27.877 14.515 -11.704 1.00 81.38 68 GLU A C 1
ATOM 535 O O . GLU A 1 68 ? -28.856 15.246 -11.810 1.00 81.38 68 GLU A O 1
ATOM 540 N N . ASP A 1 69 ? -27.969 13.187 -11.795 1.00 84.06 69 ASP A N 1
ATOM 541 C CA . ASP A 1 69 ? -29.198 12.418 -12.017 1.00 84.06 69 ASP A CA 1
ATOM 542 C C . ASP A 1 69 ? -30.081 12.266 -10.757 1.00 84.06 69 ASP A C 1
ATOM 544 O O . ASP A 1 69 ? -31.127 11.619 -10.789 1.00 84.06 69 ASP A O 1
ATOM 548 N N . GLY A 1 70 ? -29.663 12.827 -9.618 1.00 77.44 70 GLY A N 1
ATOM 549 C CA . GLY A 1 70 ? -30.357 12.704 -8.338 1.00 77.44 70 GLY A CA 1
ATOM 550 C C . GLY A 1 70 ? -30.135 11.371 -7.611 1.00 77.44 70 GLY A C 1
ATOM 551 O O . GLY A 1 70 ? -30.627 11.215 -6.486 1.00 77.44 70 GLY A O 1
ATOM 552 N N . SER A 1 71 ? -29.374 10.432 -8.182 1.00 78.56 71 SER A N 1
ATOM 553 C CA . SER A 1 71 ? -29.071 9.148 -7.549 1.00 78.56 71 SER A CA 1
ATOM 554 C C . SER A 1 71 ? -28.124 9.326 -6.348 1.00 78.56 71 SER A C 1
ATOM 556 O O . SER A 1 71 ? -27.264 10.215 -6.350 1.00 78.56 71 SER A O 1
ATOM 558 N N . PRO A 1 72 ? -28.261 8.529 -5.269 1.00 75.25 72 PRO A N 1
ATOM 559 C CA . PRO A 1 72 ? -27.363 8.620 -4.123 1.00 75.25 72 PRO A CA 1
ATOM 560 C C . PRO A 1 72 ? -25.954 8.157 -4.505 1.00 75.25 72 PRO A C 1
ATOM 562 O O . PRO A 1 72 ? -25.758 7.017 -4.923 1.00 75.25 72 PRO A O 1
ATOM 565 N N . ILE A 1 73 ? -24.952 9.006 -4.283 1.00 76.19 73 ILE A N 1
ATOM 566 C CA . ILE A 1 73 ? -23.552 8.629 -4.465 1.00 76.19 73 ILE A CA 1
ATOM 567 C C . ILE A 1 73 ? -23.169 7.657 -3.338 1.00 76.19 73 ILE A C 1
ATOM 569 O O . ILE A 1 73 ? -23.280 8.013 -2.156 1.00 76.19 73 ILE A O 1
ATOM 573 N N . PRO A 1 74 ? -22.700 6.438 -3.663 1.00 74.50 74 PRO A N 1
ATOM 574 C CA . PRO A 1 74 ? -22.325 5.459 -2.656 1.00 74.50 74 PRO A CA 1
ATOM 575 C C . PRO A 1 74 ? -21.128 5.952 -1.835 1.00 74.50 74 PRO A C 1
ATOM 577 O O . PRO A 1 74 ? -20.152 6.489 -2.361 1.00 74.50 74 PRO A O 1
ATOM 580 N N . LEU A 1 75 ? -21.191 5.753 -0.517 1.00 79.19 75 LEU A N 1
ATOM 581 C CA . LEU A 1 75 ? -20.103 6.126 0.384 1.00 79.19 75 LEU A CA 1
ATOM 582 C C . LEU A 1 75 ? -18.886 5.217 0.176 1.00 79.19 75 LEU A C 1
ATOM 584 O O . LEU A 1 75 ? -18.998 3.991 0.152 1.00 79.19 75 LEU A O 1
ATOM 588 N N . GLY A 1 76 ? -17.702 5.828 0.109 1.00 81.12 76 GLY A N 1
ATOM 589 C CA . GLY A 1 76 ? -16.436 5.100 0.097 1.00 81.12 76 GLY A CA 1
ATOM 590 C C . GLY A 1 76 ? -16.194 4.339 1.405 1.00 81.12 76 GLY A C 1
ATOM 591 O O . GLY A 1 76 ? -16.672 4.726 2.477 1.00 81.12 76 GLY A O 1
ATOM 592 N N . ARG A 1 77 ? -15.399 3.265 1.338 1.00 82.50 77 ARG A N 1
ATOM 593 C CA . ARG A 1 77 ? -15.057 2.416 2.494 1.00 82.50 77 ARG A CA 1
ATOM 594 C C . ARG A 1 77 ? -14.454 3.224 3.643 1.00 82.50 77 ARG A C 1
ATOM 596 O O . ARG A 1 77 ? -14.773 2.994 4.807 1.00 82.50 77 ARG A O 1
ATOM 603 N N . GLU A 1 78 ? -13.593 4.178 3.323 1.00 82.44 78 GLU A N 1
ATOM 604 C CA . GLU A 1 78 ? -12.902 5.045 4.273 1.00 82.44 78 GLU A CA 1
ATOM 605 C C . GLU A 1 78 ? -13.895 5.965 4.987 1.00 82.44 78 GLU A C 1
ATOM 607 O O . GLU A 1 78 ? -13.794 6.160 6.198 1.00 82.44 78 GLU A O 1
ATOM 612 N N . SER A 1 79 ? -14.901 6.466 4.263 1.00 85.06 79 SER A N 1
ATOM 613 C CA . SER A 1 79 ? -15.994 7.252 4.837 1.00 85.06 79 SER A CA 1
ATOM 614 C C . SER A 1 79 ? -16.837 6.408 5.791 1.00 85.06 79 SER A C 1
ATOM 616 O O . SER A 1 79 ? -17.093 6.839 6.912 1.00 85.06 79 SER A O 1
ATOM 618 N N . ILE A 1 80 ? -17.197 5.183 5.396 1.00 85.88 80 ILE A N 1
ATOM 619 C CA . ILE A 1 80 ? -17.927 4.236 6.254 1.00 85.88 80 ILE A CA 1
ATOM 620 C C . ILE A 1 80 ? -17.127 3.942 7.532 1.00 85.88 80 ILE A C 1
ATOM 622 O O . ILE A 1 80 ? -17.665 4.009 8.636 1.00 85.88 80 ILE A O 1
ATOM 626 N N . LEU A 1 81 ? -15.824 3.673 7.414 1.00 86.06 81 LEU A N 1
ATOM 627 C CA . LEU A 1 81 ? -14.952 3.451 8.570 1.00 86.06 81 LEU A CA 1
ATOM 628 C C . LEU A 1 81 ? -14.851 4.681 9.477 1.00 86.06 81 LEU A C 1
ATOM 630 O O . LEU A 1 81 ? -14.803 4.522 10.697 1.00 86.06 81 LEU A O 1
ATOM 634 N N . ALA A 1 82 ? -14.817 5.888 8.912 1.00 86.81 82 ALA A N 1
ATOM 635 C CA . ALA A 1 82 ? -14.813 7.125 9.687 1.00 86.81 82 ALA A CA 1
ATOM 636 C C . ALA A 1 82 ? -16.101 7.268 10.511 1.00 86.81 82 ALA A C 1
ATOM 638 O O . ALA A 1 82 ? -16.026 7.574 11.700 1.00 86.81 82 ALA A O 1
ATOM 639 N N . TYR A 1 83 ? -17.257 6.949 9.924 1.00 87.44 83 TYR A N 1
ATOM 640 C CA . TYR A 1 83 ? -18.530 6.906 10.643 1.00 87.44 83 TYR A CA 1
ATOM 641 C C . TYR A 1 83 ? -18.541 5.850 11.756 1.00 87.44 83 TYR A C 1
ATOM 643 O O . TYR A 1 83 ? -18.884 6.166 12.892 1.00 87.44 83 TYR A O 1
ATOM 651 N N . VAL A 1 84 ? -18.083 4.622 11.486 1.00 88.75 84 VAL A N 1
ATOM 652 C CA . VAL A 1 84 ? -17.993 3.557 12.507 1.00 88.75 84 VAL A CA 1
ATOM 653 C C . VAL A 1 84 ? -17.114 3.982 13.688 1.00 88.75 84 VAL A C 1
ATOM 655 O O . VAL A 1 84 ? -17.459 3.739 14.848 1.00 88.75 84 VAL A O 1
ATOM 658 N N . LYS A 1 85 ? -15.981 4.636 13.412 1.00 88.75 85 LYS A N 1
ATOM 659 C CA . LYS A 1 85 ? -15.082 5.166 14.445 1.00 88.75 85 LYS A CA 1
ATOM 660 C C . LYS A 1 85 ? -15.727 6.302 15.242 1.00 88.75 85 LYS A C 1
ATOM 662 O O . LYS A 1 85 ? -15.651 6.285 16.465 1.00 88.75 85 LYS A O 1
ATOM 667 N N . ALA A 1 86 ? -16.408 7.230 14.572 1.00 88.12 86 ALA A N 1
ATOM 668 C CA . ALA A 1 86 ? -17.126 8.333 15.206 1.00 88.12 86 ALA A CA 1
ATOM 669 C C . ALA A 1 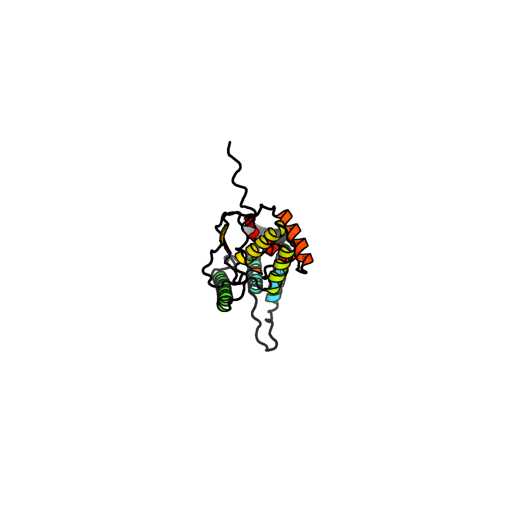86 ? -18.247 7.848 16.143 1.00 88.12 86 ALA A C 1
ATOM 671 O O . ALA A 1 86 ? -18.395 8.378 17.243 1.00 88.12 86 ALA A O 1
ATOM 672 N N . VAL A 1 87 ? -18.996 6.815 15.745 1.00 86.50 87 VAL A N 1
ATOM 673 C CA . VAL A 1 87 ? -20.022 6.180 16.593 1.00 86.50 87 VAL A CA 1
ATOM 674 C C . VAL A 1 87 ? -19.378 5.454 17.773 1.00 86.50 87 VAL A C 1
ATOM 676 O O . VAL A 1 87 ? -19.839 5.583 18.905 1.00 86.50 87 VAL A O 1
ATOM 679 N N . SER A 1 88 ? -18.277 4.738 17.529 1.00 86.50 88 SER A N 1
ATOM 680 C CA . SER A 1 88 ? -17.536 4.051 18.593 1.00 86.50 88 SER A CA 1
ATOM 681 C C . SER A 1 88 ? -17.005 5.027 19.645 1.00 86.50 88 SER A C 1
ATOM 683 O O . SER A 1 88 ? -17.092 4.737 20.834 1.00 86.50 88 SER A O 1
ATOM 685 N N . ASP A 1 89 ? -16.528 6.199 19.222 1.00 85.69 89 ASP A N 1
ATOM 686 C CA . ASP A 1 89 ? -16.098 7.287 20.107 1.00 85.69 89 ASP A CA 1
ATOM 687 C C . ASP A 1 89 ? -17.245 7.810 20.992 1.00 85.69 89 ASP A C 1
ATOM 689 O O . ASP A 1 89 ? -17.078 7.942 22.205 1.00 85.69 89 ASP A O 1
ATOM 693 N N . ILE A 1 90 ? -18.446 8.016 20.429 1.00 85.81 90 ILE A N 1
ATOM 694 C CA . ILE A 1 90 ? -19.638 8.393 21.214 1.00 85.81 90 ILE A CA 1
ATOM 695 C C . ILE A 1 90 ? -19.959 7.324 22.262 1.00 85.81 90 ILE A C 1
ATOM 697 O O . ILE A 1 90 ? -20.246 7.651 23.414 1.00 85.81 90 ILE A O 1
ATOM 701 N N . CYS A 1 91 ? -19.926 6.047 21.882 1.00 82.25 91 CYS A N 1
ATOM 702 C CA . CYS A 1 91 ? -20.209 4.945 22.799 1.00 82.25 91 CYS A CA 1
ATOM 703 C C . CYS A 1 91 ? -19.185 4.867 23.938 1.00 82.25 91 CYS A C 1
ATOM 705 O O . CYS A 1 91 ? -19.582 4.703 25.091 1.00 82.25 91 CYS A O 1
ATOM 707 N N . SER A 1 92 ? -17.895 5.047 23.644 1.00 81.88 92 SER A N 1
ATOM 708 C CA . SER A 1 92 ? -16.841 5.106 24.662 1.00 81.88 92 SER A CA 1
ATOM 709 C C . SER A 1 92 ? -17.055 6.267 25.637 1.00 81.88 92 SER A C 1
ATOM 711 O O . SER A 1 92 ? -16.968 6.068 26.846 1.00 81.88 92 SER A O 1
ATOM 713 N N . LYS A 1 93 ? -17.430 7.454 25.137 1.00 81.19 93 LYS A N 1
ATOM 714 C CA . LYS A 1 93 ? -17.766 8.620 25.975 1.00 81.19 93 LYS A CA 1
ATOM 715 C C . LYS A 1 93 ? -18.973 8.358 26.875 1.00 81.19 93 LYS A C 1
ATOM 717 O O . LYS A 1 93 ? -18.920 8.638 28.068 1.00 81.19 93 LYS A O 1
ATOM 722 N N . LYS A 1 94 ? -20.043 7.765 26.333 1.00 81.69 94 LYS A N 1
ATOM 723 C CA . LYS A 1 94 ? -21.232 7.385 27.118 1.00 81.69 94 LYS A CA 1
ATOM 724 C C . LYS A 1 94 ? -20.904 6.363 28.208 1.00 81.69 94 LYS A C 1
ATOM 726 O O . LYS A 1 94 ? -21.468 6.441 29.294 1.00 81.69 94 LYS A O 1
ATOM 731 N N . LYS A 1 95 ? -19.983 5.435 27.938 1.00 79.81 95 LYS A N 1
ATOM 732 C CA . LYS A 1 95 ? -19.509 4.459 28.926 1.00 79.81 95 LYS A CA 1
ATOM 733 C C . LYS A 1 95 ? -18.676 5.119 30.030 1.00 79.81 95 LYS A C 1
ATOM 735 O O . LYS A 1 95 ? -18.897 4.825 31.197 1.00 79.81 95 LYS A O 1
ATOM 740 N N . ALA A 1 96 ? -17.781 6.044 29.677 1.00 75.69 96 ALA A N 1
ATOM 741 C CA . ALA A 1 96 ? -16.987 6.809 30.644 1.00 75.69 96 ALA A CA 1
ATOM 742 C C . ALA A 1 96 ? -17.848 7.705 31.556 1.00 75.69 96 ALA A C 1
ATOM 744 O O . ALA A 1 96 ? -17.514 7.892 32.719 1.00 75.69 96 ALA A O 1
ATOM 745 N N . LEU A 1 97 ? -18.982 8.205 31.050 1.00 77.56 97 LEU A N 1
ATOM 746 C CA . LEU A 1 97 ? -19.984 8.946 31.829 1.00 77.56 97 LEU A CA 1
ATOM 747 C C . LEU A 1 97 ? -20.889 8.056 32.697 1.00 77.56 97 LEU A C 1
ATOM 749 O O . LEU A 1 97 ? -21.759 8.574 33.393 1.00 77.56 97 LEU A O 1
ATOM 753 N N . GLY A 1 98 ? -20.744 6.729 32.623 1.00 75.94 98 GLY A N 1
ATOM 754 C CA . GLY A 1 98 ? -21.614 5.785 33.327 1.00 75.94 98 GLY A CA 1
ATOM 755 C C . GLY A 1 98 ? -23.045 5.715 32.779 1.00 75.94 98 GLY A C 1
ATOM 756 O O . GLY A 1 98 ? -23.915 5.143 33.422 1.00 75.94 98 GLY A O 1
ATOM 757 N N . TRP A 1 99 ? -23.314 6.285 31.598 1.00 75.62 99 TRP A N 1
ATOM 758 C CA . TRP A 1 99 ? -24.662 6.352 31.013 1.00 75.62 99 TRP A CA 1
ATOM 759 C C . TRP A 1 99 ? -25.067 5.084 30.260 1.00 75.62 99 TRP A C 1
ATOM 761 O O . TRP A 1 99 ? -26.235 4.921 29.918 1.00 75.62 99 TRP A O 1
ATOM 771 N N . ASN A 1 100 ? -24.114 4.208 29.929 1.00 68.12 100 ASN A N 1
ATOM 772 C CA . ASN A 1 100 ? -24.398 3.007 29.155 1.00 68.12 100 ASN A CA 1
ATOM 773 C C . ASN A 1 100 ? -23.508 1.822 29.579 1.00 68.12 100 ASN A C 1
ATOM 775 O O . ASN A 1 100 ? -22.293 1.893 29.369 1.00 68.12 100 ASN A O 1
ATOM 779 N N . PRO A 1 101 ? -24.088 0.724 30.103 1.00 64.94 101 PRO A N 1
ATOM 780 C CA . PRO A 1 101 ? -23.356 -0.498 30.434 1.00 64.94 101 PRO A CA 1
ATOM 781 C C . PRO A 1 101 ? -23.106 -1.415 29.222 1.00 64.94 101 PRO A C 1
ATOM 783 O O . PRO A 1 101 ? -22.393 -2.410 29.351 1.00 64.94 101 PRO A O 1
ATOM 786 N N . ASN A 1 102 ? -23.664 -1.108 28.044 1.00 67.31 102 ASN A N 1
ATOM 787 C CA . ASN A 1 102 ? -23.577 -1.984 26.875 1.00 67.31 102 ASN A CA 1
ATOM 788 C C . ASN A 1 102 ? -22.131 -2.180 26.373 1.00 67.31 102 ASN A C 1
ATOM 790 O O . ASN A 1 102 ? -21.251 -1.329 26.542 1.00 67.31 102 ASN A O 1
ATOM 794 N N . GLY A 1 103 ? -21.902 -3.337 25.740 1.00 65.19 103 GLY A N 1
ATOM 795 C CA . GLY A 1 103 ? -20.601 -3.792 25.241 1.00 65.19 103 GLY A CA 1
ATOM 796 C C . GLY A 1 103 ? -19.996 -2.954 24.103 1.00 65.19 103 GLY A C 1
ATOM 797 O O . GLY A 1 103 ? -20.449 -1.863 23.766 1.00 65.19 103 GLY A O 1
ATOM 798 N N . VAL A 1 104 ? -18.914 -3.467 23.509 1.00 66.50 104 VAL A N 1
ATOM 799 C CA . VAL A 1 104 ? -18.113 -2.768 22.486 1.00 66.50 104 VAL A CA 1
ATOM 800 C C . VAL A 1 104 ? -18.981 -2.304 21.308 1.00 66.50 104 VAL A C 1
ATOM 802 O O . VAL A 1 104 ? -19.650 -3.108 20.667 1.00 66.50 104 VAL A O 1
ATOM 805 N N . ALA A 1 105 ? -18.892 -1.015 20.962 1.00 68.00 105 ALA A N 1
ATOM 806 C CA . ALA A 1 105 ? -19.672 -0.383 19.890 1.00 68.00 105 ALA A CA 1
ATOM 807 C C . ALA A 1 105 ? -19.526 -1.063 18.515 1.00 68.00 105 ALA A C 1
ATOM 809 O O . ALA A 1 105 ? -20.433 -1.044 17.686 1.00 68.00 105 ALA A O 1
ATOM 810 N N . ARG A 1 106 ? -18.374 -1.694 18.269 1.00 76.56 106 ARG A N 1
ATOM 811 C CA . ARG A 1 106 ? -18.088 -2.464 17.057 1.00 76.56 106 ARG A CA 1
ATOM 812 C C . ARG A 1 106 ? -18.433 -3.943 17.252 1.00 76.56 106 ARG A C 1
ATOM 814 O O . ARG A 1 106 ? -17.536 -4.776 17.408 1.00 76.56 106 ARG A O 1
ATOM 821 N N . GLY A 1 107 ? -19.731 -4.236 17.228 1.00 81.38 107 GLY A N 1
ATOM 822 C CA . GLY A 1 107 ? -20.276 -5.592 17.335 1.00 81.38 107 GLY A CA 1
ATOM 823 C C . GLY A 1 107 ? -19.952 -6.500 16.139 1.00 81.38 107 GLY A C 1
ATOM 824 O O . GLY A 1 107 ? -19.398 -6.061 15.124 1.00 81.38 107 GLY A O 1
ATOM 825 N N . SER A 1 108 ? -20.324 -7.779 16.259 1.00 82.69 108 SER A N 1
ATOM 826 C CA . SER A 1 108 ? -20.114 -8.825 15.242 1.00 82.69 108 SER A CA 1
ATOM 827 C C . SER A 1 108 ? -20.685 -8.440 13.875 1.00 82.69 108 SER A C 1
ATOM 829 O O . SER A 1 108 ? -20.007 -8.594 12.862 1.00 82.69 108 SER A O 1
ATOM 831 N N . LEU A 1 109 ? -21.876 -7.838 13.853 1.00 86.38 109 LEU A N 1
ATOM 832 C CA . LEU A 1 109 ? -22.551 -7.399 12.632 1.00 86.38 109 LEU A CA 1
ATOM 833 C C . LEU A 1 109 ? -21.742 -6.352 11.850 1.00 86.38 109 LEU A C 1
ATOM 835 O O . LEU A 1 109 ? -21.547 -6.483 10.643 1.00 86.38 109 LEU A O 1
ATOM 839 N N . VAL A 1 110 ? -21.213 -5.333 12.537 1.00 86.00 110 VAL A N 1
ATOM 840 C CA . VAL A 1 110 ? -20.410 -4.271 11.902 1.00 86.00 110 VAL A CA 1
ATOM 841 C C . VAL A 1 110 ? -19.108 -4.841 11.344 1.00 86.00 110 VAL A C 1
ATOM 843 O O . VAL A 1 110 ? -18.661 -4.434 10.272 1.00 86.00 110 VAL A O 1
ATOM 846 N N . ARG A 1 111 ? -18.490 -5.798 12.047 1.00 85.88 111 ARG A N 1
ATOM 847 C CA . ARG A 1 111 ? -17.293 -6.495 11.552 1.00 85.88 111 ARG A CA 1
ATOM 848 C C . ARG A 1 111 ? -17.614 -7.305 10.296 1.00 85.88 111 ARG A C 1
ATOM 850 O O . ARG A 1 111 ? -16.975 -7.080 9.273 1.00 85.88 111 ARG A O 1
ATOM 857 N N . ALA A 1 112 ? -18.662 -8.126 10.336 1.00 88.44 112 ALA A N 1
ATOM 858 C CA . ALA A 1 112 ? -19.101 -8.929 9.197 1.00 88.44 112 ALA A CA 1
ATOM 859 C C . ALA A 1 112 ? -19.438 -8.068 7.967 1.00 88.44 112 ALA A C 1
ATOM 861 O O . ALA A 1 112 ? -19.055 -8.408 6.846 1.00 88.44 112 ALA A O 1
ATOM 862 N N . PHE A 1 113 ? -20.090 -6.918 8.161 1.00 89.19 113 PHE A N 1
ATOM 863 C CA . PHE A 1 113 ? -20.382 -5.970 7.086 1.00 89.19 113 PHE A CA 1
ATOM 864 C C . PHE A 1 113 ? -19.108 -5.374 6.459 1.00 89.19 113 PHE A C 1
ATOM 866 O O . PHE A 1 113 ? -18.959 -5.349 5.232 1.00 89.19 113 PHE A O 1
ATOM 873 N N . LEU A 1 114 ? -18.159 -4.919 7.284 1.00 86.81 114 LEU A N 1
ATOM 874 C CA . LEU A 1 114 ? -16.885 -4.358 6.812 1.00 86.81 114 LEU A CA 1
ATOM 875 C C . LEU A 1 114 ? -16.018 -5.403 6.094 1.00 86.81 114 LEU A C 1
ATOM 877 O O . LEU A 1 114 ? -15.352 -5.088 5.103 1.00 86.81 114 LEU A O 1
ATOM 881 N N . ASP A 1 115 ? -16.059 -6.650 6.549 1.00 85.88 115 ASP A N 1
ATOM 882 C CA . ASP A 1 115 ? -15.348 -7.751 5.904 1.00 85.88 115 ASP A CA 1
ATOM 883 C C . ASP A 1 115 ? -16.000 -8.118 4.570 1.00 85.88 115 ASP A C 1
ATOM 885 O O . ASP A 1 115 ? -15.314 -8.243 3.556 1.00 85.88 115 ASP A O 1
ATOM 889 N N . THR A 1 116 ? -17.330 -8.214 4.534 1.00 87.94 116 THR A N 1
ATOM 890 C CA . THR A 1 116 ? -18.088 -8.527 3.313 1.00 87.94 116 THR A CA 1
ATOM 891 C C . THR A 1 116 ? -17.895 -7.456 2.244 1.00 87.94 116 THR A C 1
ATOM 893 O O . THR A 1 116 ? -17.631 -7.779 1.088 1.00 87.94 116 THR A O 1
ATOM 896 N N . SER A 1 117 ? -17.966 -6.177 2.614 1.00 82.19 117 SER A N 1
ATOM 897 C CA . SER A 1 117 ? -17.704 -5.059 1.694 1.00 82.19 117 SER A CA 1
ATOM 898 C C . SER A 1 117 ? -16.266 -5.068 1.158 1.00 82.19 117 SER A C 1
ATOM 900 O O . SER A 1 117 ? -16.054 -4.888 -0.043 1.00 82.19 117 SER A O 1
ATOM 902 N N . SER A 1 118 ? -15.277 -5.370 2.007 1.00 79.25 118 SER A N 1
ATOM 903 C CA . SER A 1 118 ? -13.872 -5.500 1.591 1.00 79.25 118 SER A CA 1
ATOM 904 C C . SER A 1 118 ? -13.656 -6.693 0.645 1.00 79.25 118 SER A C 1
ATOM 906 O O . SER A 1 118 ? -12.928 -6.578 -0.347 1.00 79.25 118 SER A O 1
ATOM 908 N N . LYS A 1 119 ? -14.327 -7.824 0.901 1.00 83.81 119 LYS A N 1
ATOM 909 C CA . LYS A 1 119 ? -14.321 -9.006 0.025 1.00 83.81 119 LYS A CA 1
ATOM 910 C C . LYS A 1 119 ? -14.980 -8.715 -1.324 1.00 83.81 119 LYS A C 1
ATOM 912 O O . LYS A 1 119 ? -14.358 -8.986 -2.345 1.00 83.81 119 LYS A O 1
ATOM 917 N N . LYS A 1 120 ? -16.164 -8.090 -1.343 1.00 83.75 120 LYS A N 1
ATOM 918 C CA . LYS A 1 120 ? -16.865 -7.689 -2.578 1.00 83.75 120 LYS A CA 1
ATOM 919 C C . LYS A 1 120 ? -16.009 -6.768 -3.447 1.00 83.75 120 LYS A C 1
ATOM 921 O O . LYS A 1 120 ? -15.893 -7.005 -4.643 1.00 83.75 120 LYS A O 1
ATOM 926 N N . ARG A 1 121 ? -15.337 -5.770 -2.857 1.00 80.12 121 ARG A N 1
ATOM 927 C CA . ARG A 1 121 ? 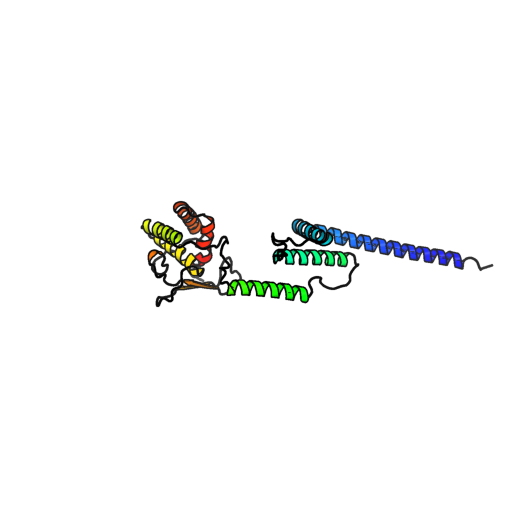-14.406 -4.911 -3.612 1.00 80.12 121 ARG A CA 1
ATOM 928 C C . ARG A 1 121 ? -13.217 -5.703 -4.149 1.00 80.12 121 ARG A C 1
ATOM 930 O O . ARG A 1 121 ? -12.850 -5.524 -5.303 1.00 80.12 121 ARG A O 1
ATOM 937 N N . SER A 1 122 ? -12.637 -6.589 -3.342 1.00 75.31 122 SER A N 1
ATOM 938 C CA . SER A 1 122 ? -11.519 -7.438 -3.778 1.00 75.31 122 SER A CA 1
ATOM 939 C C . SER A 1 122 ? -11.916 -8.378 -4.917 1.00 75.31 122 SER A C 1
ATOM 941 O O . SER A 1 122 ? -11.110 -8.627 -5.809 1.00 75.31 122 SER A O 1
ATOM 943 N N . GLN A 1 123 ? -13.148 -8.887 -4.895 1.00 79.94 123 GLN A N 1
ATOM 944 C CA . GLN A 1 123 ? -13.723 -9.703 -5.957 1.00 79.94 123 GLN A CA 1
ATOM 945 C C . GLN A 1 123 ? -13.956 -8.876 -7.223 1.00 79.94 123 GLN A C 1
ATOM 947 O O . GLN A 1 123 ? -13.485 -9.292 -8.270 1.00 79.94 123 GLN A O 1
ATOM 952 N N . ALA A 1 124 ? -14.556 -7.686 -7.118 1.00 79.19 124 ALA A N 1
ATOM 953 C CA . ALA A 1 124 ? -14.744 -6.776 -8.252 1.00 79.19 124 ALA A CA 1
ATOM 954 C C . ALA A 1 124 ? -13.409 -6.392 -8.917 1.00 79.19 124 ALA A C 1
ATOM 956 O O . ALA A 1 124 ? -13.272 -6.454 -10.130 1.00 79.19 124 ALA A O 1
ATOM 957 N N . VAL A 1 125 ? -12.382 -6.083 -8.117 1.00 72.56 125 VAL A N 1
ATOM 958 C CA . VAL A 1 125 ? -11.022 -5.814 -8.619 1.00 72.56 125 VAL A CA 1
ATOM 959 C C . VAL A 1 125 ? -10.458 -7.020 -9.380 1.00 72.56 125 VAL A C 1
ATOM 961 O O . VAL A 1 125 ? -9.784 -6.843 -10.388 1.00 72.56 125 VAL A O 1
ATOM 964 N N . ARG A 1 126 ? -10.725 -8.249 -8.913 1.00 72.38 126 ARG A N 1
ATOM 965 C CA . ARG A 1 126 ? -10.288 -9.480 -9.593 1.00 72.38 126 ARG A CA 1
ATOM 966 C C . ARG A 1 126 ? -11.063 -9.729 -10.888 1.00 72.38 126 ARG A C 1
ATOM 968 O O . ARG A 1 126 ? -10.429 -10.037 -11.885 1.00 72.38 126 ARG A O 1
ATOM 975 N N . THR A 1 127 ? -12.390 -9.593 -10.883 1.00 77.12 127 THR A N 1
ATOM 976 C CA . THR A 1 127 ? -13.232 -9.820 -12.074 1.00 77.12 127 THR A CA 1
ATOM 977 C C . THR A 1 127 ? -12.978 -8.782 -13.157 1.00 77.12 127 THR A C 1
ATOM 979 O O . THR A 1 127 ? -12.977 -9.113 -14.334 1.00 77.12 127 THR A O 1
ATOM 982 N N . ASN A 1 128 ? -12.714 -7.537 -12.760 1.00 80.12 128 ASN A N 1
ATOM 983 C CA . ASN A 1 128 ? -12.423 -6.440 -13.679 1.00 80.12 128 ASN A CA 1
ATOM 984 C C . ASN A 1 128 ? -10.948 -6.400 -14.112 1.00 80.12 128 ASN A C 1
ATOM 986 O O . ASN A 1 128 ? -10.557 -5.467 -14.810 1.00 80.12 128 ASN A O 1
ATOM 990 N N . PHE A 1 129 ? -10.118 -7.349 -13.651 1.00 70.81 129 PHE A N 1
ATOM 991 C CA . PHE A 1 129 ? -8.665 -7.361 -13.857 1.00 70.81 129 PHE A CA 1
ATOM 992 C C . PHE A 1 129 ? -8.011 -5.995 -13.572 1.00 70.81 129 PHE A C 1
ATOM 994 O O . PHE A 1 129 ? -7.071 -5.570 -14.244 1.00 70.81 129 PHE A O 1
ATOM 1001 N N . GLU A 1 130 ? -8.526 -5.283 -12.563 1.00 65.50 130 GLU A N 1
ATOM 1002 C CA . GLU A 1 130 ? -8.025 -3.969 -12.174 1.00 65.50 130 GLU A CA 1
ATOM 1003 C C . GLU A 1 130 ? -6.594 -4.132 -11.633 1.00 65.50 130 GLU A C 1
ATOM 1005 O O . GLU A 1 130 ? -6.373 -4.764 -10.592 1.00 65.50 130 GLU A O 1
ATOM 1010 N N . ASP A 1 131 ? -5.606 -3.546 -12.321 1.00 59.75 131 ASP A N 1
ATOM 1011 C CA . ASP A 1 131 ? -4.233 -3.498 -11.813 1.00 59.75 131 ASP A CA 1
ATOM 1012 C C . ASP A 1 131 ? -4.213 -2.707 -10.498 1.00 59.75 131 ASP A C 1
ATOM 1014 O O . ASP A 1 131 ? -4.384 -1.486 -10.459 1.00 59.75 131 ASP A O 1
ATOM 1018 N N . ARG A 1 132 ? -3.954 -3.424 -9.401 1.00 58.66 132 ARG A N 1
ATOM 1019 C CA . ARG A 1 132 ? -3.893 -2.892 -8.032 1.00 58.66 132 ARG A CA 1
ATOM 1020 C C . ARG A 1 132 ? -2.838 -1.807 -7.836 1.00 58.66 132 ARG A C 1
ATOM 1022 O O . ARG A 1 132 ? -2.825 -1.161 -6.791 1.00 58.66 132 ARG A O 1
ATOM 1029 N N . ARG A 1 133 ? -1.912 -1.654 -8.779 1.00 54.72 133 ARG A N 1
ATOM 1030 C CA . ARG A 1 133 ? -0.836 -0.666 -8.730 1.00 54.72 133 ARG A CA 1
ATOM 1031 C C . ARG A 1 133 ? -0.981 0.429 -9.793 1.00 54.72 133 ARG A C 1
ATOM 1033 O O . ARG A 1 133 ? -0.133 1.326 -9.813 1.00 54.72 133 ARG A O 1
ATOM 1040 N N . LYS A 1 134 ? -2.039 0.408 -10.612 1.00 56.62 134 LYS A N 1
ATOM 1041 C CA . LYS A 1 134 ? -2.383 1.490 -11.548 1.00 56.62 134 LYS A CA 1
ATOM 1042 C C . LYS A 1 134 ? -2.576 2.799 -10.779 1.00 56.62 134 LYS A C 1
ATOM 1044 O O . LYS A 1 134 ? -3.182 2.797 -9.710 1.00 56.62 134 LYS A O 1
ATOM 1049 N N . ASN A 1 135 ? -2.039 3.907 -11.293 1.00 55.31 135 ASN A N 1
ATOM 1050 C CA . ASN A 1 135 ? -2.083 5.238 -10.660 1.00 55.31 135 ASN A CA 1
ATOM 1051 C C . ASN A 1 135 ? -1.438 5.333 -9.260 1.00 55.31 135 ASN A C 1
ATOM 1053 O O . ASN A 1 135 ? -1.649 6.309 -8.542 1.00 55.31 135 ASN A O 1
ATOM 1057 N N . THR A 1 136 ? -0.644 4.342 -8.846 1.00 55.88 136 THR A N 1
ATOM 1058 C CA . THR A 1 136 ? 0.164 4.436 -7.619 1.00 55.88 136 THR A CA 1
ATOM 1059 C C . THR A 1 136 ? 1.576 4.932 -7.949 1.00 55.88 136 THR A C 1
ATOM 1061 O O . THR A 1 136 ? 1.984 4.924 -9.109 1.00 55.88 136 THR A O 1
ATOM 1064 N N . LEU A 1 137 ? 2.383 5.303 -6.945 1.00 45.94 137 LEU A N 1
ATOM 1065 C CA . LEU A 1 137 ? 3.828 5.551 -7.139 1.00 45.94 137 LEU A CA 1
ATOM 1066 C C . LEU A 1 137 ? 4.503 4.379 -7.876 1.00 45.94 137 LEU A C 1
ATOM 1068 O O . LEU A 1 137 ? 5.399 4.563 -8.700 1.00 45.94 137 LEU A O 1
ATOM 1072 N N . ASN A 1 138 ? 3.997 3.177 -7.600 1.00 50.06 138 ASN A N 1
ATOM 1073 C CA . ASN A 1 138 ? 4.451 1.939 -8.187 1.00 50.06 138 ASN A CA 1
ATOM 1074 C C . ASN A 1 138 ? 3.934 1.718 -9.602 1.00 50.06 138 ASN A C 1
ATOM 1076 O O . ASN A 1 138 ? 4.248 0.660 -10.107 1.00 50.06 138 ASN A O 1
ATOM 1080 N N . ASP A 1 139 ? 3.157 2.594 -10.243 1.00 62.81 139 ASP A N 1
ATOM 1081 C CA . ASP A 1 139 ? 2.672 2.382 -11.615 1.00 62.81 139 ASP A CA 1
ATOM 1082 C C . ASP A 1 139 ? 3.837 2.042 -12.569 1.00 62.81 139 ASP A C 1
ATOM 1084 O O . ASP A 1 139 ? 4.952 2.528 -12.389 1.00 62.81 139 ASP A O 1
ATOM 1088 N N . GLY A 1 140 ? 3.635 1.136 -13.520 1.00 66.44 140 GLY A N 1
ATOM 1089 C CA . GLY A 1 140 ? 4.711 0.575 -14.341 1.00 66.44 140 GLY A CA 1
ATOM 1090 C C . GLY A 1 140 ? 5.442 1.600 -15.218 1.00 66.44 140 GLY A C 1
ATOM 1091 O O . GLY A 1 140 ? 5.065 2.768 -15.322 1.00 66.44 140 GLY A O 1
ATOM 1092 N N . TYR A 1 141 ? 6.507 1.149 -15.882 1.00 73.44 141 TYR A N 1
ATOM 1093 C CA . TYR A 1 141 ? 7.044 1.867 -17.038 1.00 73.44 141 TYR A CA 1
ATOM 1094 C C . TYR A 1 141 ? 6.207 1.488 -18.258 1.00 73.44 141 TYR A C 1
ATOM 1096 O O . TYR A 1 141 ? 5.834 0.326 -18.406 1.00 73.44 141 TYR A O 1
ATOM 1104 N N . THR A 1 142 ? 5.924 2.451 -19.135 1.00 76.94 142 THR A N 1
ATOM 1105 C CA . THR A 1 142 ? 5.398 2.123 -20.464 1.00 76.94 142 THR A CA 1
ATOM 1106 C C . THR A 1 142 ? 6.492 1.444 -21.284 1.00 76.94 142 THR A C 1
ATOM 1108 O O . THR A 1 142 ? 7.680 1.672 -21.045 1.00 76.94 142 THR A O 1
ATOM 1111 N N . ARG A 1 143 ? 6.105 0.648 -22.284 1.00 74.88 143 ARG A N 1
ATOM 1112 C CA . ARG A 1 143 ? 7.047 -0.063 -23.164 1.00 74.88 143 ARG A CA 1
ATOM 1113 C C . ARG A 1 143 ? 8.111 0.860 -23.769 1.00 74.88 143 ARG A C 1
ATOM 1115 O O . ARG A 1 143 ? 9.297 0.621 -23.593 1.00 74.88 143 ARG A O 1
ATOM 1122 N N . GLN A 1 144 ? 7.688 1.979 -24.353 1.00 79.25 144 GLN A N 1
ATOM 1123 C CA . GLN A 1 144 ? 8.595 2.977 -24.938 1.00 79.25 144 GLN A CA 1
ATOM 1124 C C . GLN A 1 144 ? 9.598 3.537 -23.917 1.00 79.25 144 GLN A C 1
ATOM 1126 O O . GLN A 1 144 ? 10.750 3.810 -24.243 1.00 79.25 144 GLN A O 1
ATOM 1131 N N . LYS A 1 145 ? 9.181 3.702 -22.652 1.00 82.69 145 LYS A N 1
ATOM 1132 C CA . LYS A 1 145 ? 10.078 4.154 -21.579 1.00 82.69 145 LYS A CA 1
ATOM 1133 C C . LYS A 1 145 ? 11.104 3.078 -21.232 1.00 82.69 145 LYS A C 1
ATOM 1135 O O . LYS A 1 145 ? 12.256 3.427 -21.008 1.00 82.69 145 LYS A O 1
ATOM 1140 N N . LEU A 1 146 ? 10.709 1.803 -21.208 1.00 80.75 146 LEU A N 1
ATOM 1141 C CA . LEU A 1 146 ? 11.637 0.689 -20.984 1.00 80.75 146 LEU A CA 1
ATOM 1142 C C . LEU A 1 146 ? 12.687 0.609 -22.091 1.00 80.75 146 LEU A C 1
ATOM 1144 O O . LEU A 1 146 ? 13.875 0.564 -21.786 1.00 80.75 146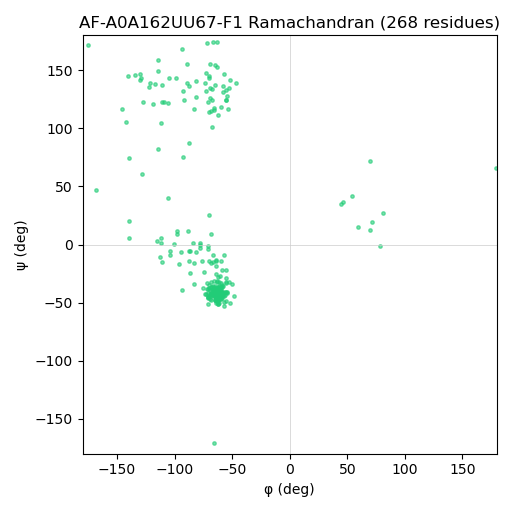 LEU A O 1
ATOM 1148 N N . GLU A 1 147 ? 12.263 0.667 -23.352 1.00 83.75 147 GLU A N 1
ATOM 1149 C CA . GLU A 1 147 ? 13.160 0.646 -24.514 1.00 83.75 147 GLU A CA 1
ATOM 1150 C C . GLU A 1 147 ? 14.135 1.829 -24.476 1.00 83.75 147 GLU A C 1
ATOM 1152 O O . GLU A 1 147 ? 15.339 1.647 -24.636 1.00 83.75 147 GLU A O 1
ATOM 1157 N N . LYS A 1 148 ? 13.649 3.040 -24.174 1.00 87.50 148 LYS A N 1
ATOM 1158 C CA . LYS A 1 148 ? 14.494 4.239 -24.079 1.00 87.50 148 LYS A CA 1
ATOM 1159 C C . LYS A 1 148 ? 15.564 4.123 -22.986 1.00 87.50 148 LYS A C 1
ATOM 1161 O O . LYS A 1 148 ? 16.710 4.507 -23.206 1.00 87.50 148 LYS A O 1
ATOM 1166 N N . ILE A 1 149 ? 15.203 3.601 -21.811 1.00 85.88 149 ILE A N 1
ATOM 1167 C CA . ILE A 1 149 ? 16.145 3.388 -20.699 1.00 85.88 149 ILE A CA 1
ATOM 1168 C C . ILE A 1 149 ? 17.150 2.288 -21.048 1.00 85.88 149 ILE A C 1
ATOM 1170 O O . ILE A 1 149 ? 18.340 2.435 -20.782 1.00 85.88 149 ILE A O 1
ATOM 1174 N N . SER A 1 150 ? 16.675 1.198 -21.651 1.00 85.81 150 SER A N 1
ATOM 1175 C CA . SER A 1 150 ? 17.511 0.064 -22.037 1.00 85.81 150 SER A CA 1
ATOM 1176 C C . SER A 1 150 ? 18.579 0.475 -23.050 1.00 85.81 150 SER A C 1
ATOM 1178 O O . SER A 1 150 ? 19.768 0.279 -22.798 1.00 85.81 150 SER A O 1
ATOM 1180 N N . HIS A 1 151 ? 18.179 1.162 -24.125 1.00 86.81 151 HIS A N 1
ATOM 1181 C CA . HIS A 1 151 ? 19.110 1.712 -25.111 1.00 86.81 151 HIS A CA 1
ATOM 1182 C C . HIS A 1 151 ? 20.089 2.708 -24.489 1.00 86.81 151 HIS A C 1
ATOM 1184 O O . HIS A 1 151 ? 21.275 2.672 -24.796 1.00 86.81 151 HIS A O 1
ATOM 1190 N N . TYR A 1 152 ? 19.633 3.563 -23.568 1.00 88.44 152 TYR A N 1
ATOM 1191 C CA . TY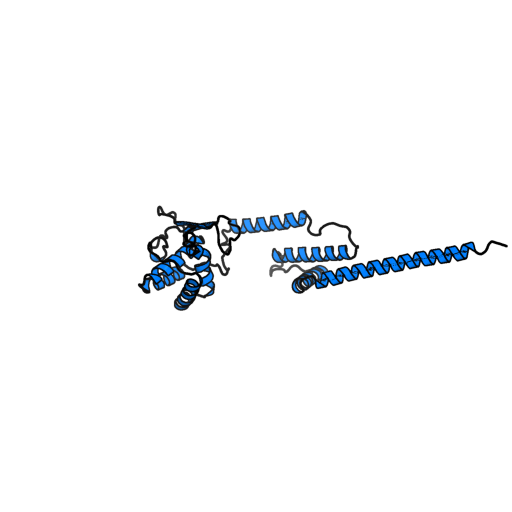R A 1 152 ? 20.524 4.491 -22.870 1.00 88.44 152 TYR A CA 1
ATOM 1192 C C . TYR A 1 152 ? 21.632 3.762 -22.093 1.00 88.44 152 TYR A C 1
ATOM 1194 O O . TYR A 1 152 ? 22.783 4.196 -22.117 1.00 88.44 152 TYR A O 1
ATOM 1202 N N . PHE A 1 153 ? 21.321 2.645 -21.429 1.00 85.00 153 PHE A N 1
ATOM 1203 C CA . PHE A 1 153 ? 22.334 1.853 -20.732 1.00 85.00 153 PHE A CA 1
ATOM 1204 C C . PHE A 1 153 ? 23.267 1.089 -21.679 1.00 85.00 153 PHE A C 1
ATOM 1206 O O . PHE A 1 153 ? 24.468 1.045 -21.409 1.00 85.00 153 PHE A O 1
ATOM 1213 N N . LEU A 1 154 ? 22.751 0.540 -22.785 1.00 83.19 154 LEU A N 1
ATOM 1214 C CA . LEU A 1 154 ? 23.564 -0.124 -23.814 1.00 83.19 154 LEU A CA 1
ATOM 1215 C C . LEU A 1 154 ? 24.534 0.855 -24.488 1.00 83.19 154 LEU A C 1
ATOM 1217 O O . LEU A 1 154 ? 25.716 0.553 -24.636 1.00 83.19 154 LEU A O 1
ATOM 1221 N N . ASN A 1 155 ? 24.072 2.070 -24.790 1.00 85.81 155 ASN A N 1
ATOM 1222 C CA . ASN A 1 155 ? 24.872 3.113 -25.436 1.00 85.81 155 ASN A CA 1
ATOM 1223 C C . ASN A 1 155 ? 26.015 3.641 -24.559 1.00 85.81 155 ASN A C 1
ATOM 1225 O O . ASN A 1 155 ? 26.928 4.281 -25.069 1.00 85.81 155 ASN A O 1
ATOM 1229 N N . LYS A 1 156 ? 26.005 3.370 -23.246 1.00 82.00 156 LYS A N 1
ATOM 1230 C CA . LYS A 1 156 ? 27.165 3.653 -22.390 1.00 82.00 156 LYS A CA 1
ATOM 1231 C C . LYS A 1 156 ? 28.348 2.725 -22.670 1.00 82.00 156 LYS A C 1
ATOM 1233 O O . LYS A 1 156 ? 29.413 3.012 -22.131 1.00 82.00 156 LYS A O 1
ATOM 1238 N N . SER A 1 157 ? 28.145 1.618 -23.402 1.00 72.19 157 SER A N 1
ATOM 1239 C CA . SER A 1 157 ? 29.164 0.647 -23.845 1.00 72.19 157 SER A CA 1
ATOM 1240 C C . SER A 1 157 ? 30.178 0.252 -22.762 1.00 72.19 157 SER A C 1
ATOM 1242 O O . SER A 1 157 ? 31.361 0.064 -23.023 1.00 72.19 157 SER A O 1
ATOM 1244 N N . ASN A 1 158 ? 29.716 0.172 -21.514 1.00 80.12 158 ASN A N 1
ATOM 1245 C CA . ASN A 1 158 ? 30.524 -0.070 -20.326 1.00 80.12 158 ASN A CA 1
ATOM 1246 C C . ASN A 1 158 ? 29.888 -1.199 -19.518 1.00 80.12 158 ASN A C 1
ATOM 1248 O O . ASN A 1 158 ? 28.664 -1.251 -19.396 1.00 80.12 158 ASN A O 1
ATOM 1252 N N . ILE A 1 159 ? 30.703 -2.020 -18.851 1.00 76.94 159 ILE A N 1
ATOM 1253 C CA . ILE A 1 159 ? 30.213 -3.130 -18.010 1.00 76.94 159 ILE A CA 1
ATOM 1254 C C . ILE A 1 159 ? 29.223 -2.670 -16.925 1.00 76.94 159 ILE A C 1
ATOM 1256 O O . ILE A 1 159 ? 28.276 -3.374 -16.582 1.00 76.94 159 ILE A O 1
ATOM 1260 N N . ARG A 1 160 ? 29.398 -1.440 -16.419 1.00 75.75 160 ARG A N 1
ATOM 1261 C CA . ARG A 1 160 ? 28.472 -0.814 -15.463 1.00 75.75 160 ARG A CA 1
ATOM 1262 C C . ARG A 1 160 ? 27.111 -0.506 -16.087 1.00 75.75 160 ARG A C 1
ATOM 1264 O O . ARG A 1 160 ? 26.107 -0.662 -15.409 1.00 75.75 160 ARG A O 1
ATOM 1271 N N . GLY A 1 161 ? 27.082 -0.096 -17.356 1.00 78.31 161 GLY A N 1
ATOM 1272 C CA . GLY A 1 161 ? 25.846 0.163 -18.096 1.00 78.31 161 GLY A CA 1
ATOM 1273 C C . GLY A 1 161 ? 25.014 -1.105 -18.251 1.00 78.31 161 GLY A C 1
ATOM 1274 O O . GLY A 1 161 ? 23.846 -1.095 -17.877 1.00 78.31 161 GLY A O 1
ATOM 1275 N N . CYS A 1 162 ? 25.639 -2.207 -18.681 1.00 77.50 162 CYS A N 1
ATOM 1276 C CA . CYS A 1 162 ? 24.984 -3.516 -18.758 1.00 77.50 162 CYS A CA 1
ATOM 1277 C C . CYS A 1 162 ? 24.436 -3.937 -17.386 1.00 77.50 162 CYS A C 1
ATOM 1279 O O . CYS A 1 162 ? 23.245 -4.165 -17.234 1.00 77.50 162 CYS A O 1
ATOM 1281 N N . ARG A 1 163 ? 25.243 -3.860 -16.320 1.00 78.69 163 ARG A N 1
ATOM 1282 C CA . ARG A 1 163 ? 24.770 -4.214 -14.968 1.00 78.69 163 ARG A CA 1
ATOM 1283 C C . ARG A 1 163 ? 23.535 -3.425 -14.554 1.00 78.69 163 ARG A C 1
ATOM 1285 O O . ARG A 1 163 ? 22.573 -3.977 -14.024 1.00 78.69 163 ARG A O 1
ATOM 1292 N N . ASP A 1 164 ? 23.589 -2.113 -14.743 1.00 79.62 164 ASP A N 1
ATOM 1293 C CA . ASP A 1 164 ? 22.524 -1.221 -14.312 1.00 79.62 164 ASP A CA 1
ATOM 1294 C C . ASP A 1 164 ? 21.254 -1.459 -15.159 1.00 79.62 164 ASP A C 1
ATOM 1296 O O . ASP A 1 164 ? 20.149 -1.419 -14.610 1.00 79.62 164 ASP A O 1
ATOM 1300 N N . ARG A 1 165 ? 21.409 -1.828 -16.442 1.00 83.19 165 ARG A N 1
ATOM 1301 C CA . ARG A 1 165 ? 20.337 -2.335 -17.314 1.00 83.19 165 ARG A CA 1
ATOM 1302 C C . ARG A 1 165 ? 19.741 -3.636 -16.788 1.00 83.19 165 ARG A C 1
ATOM 1304 O O . ARG A 1 165 ? 18.523 -3.701 -16.631 1.00 83.19 165 ARG A O 1
ATOM 1311 N N . LEU A 1 166 ? 20.562 -4.638 -16.472 1.00 78.12 166 LEU A N 1
ATOM 1312 C CA . LEU A 1 166 ? 20.100 -5.906 -15.914 1.00 78.12 166 LEU A CA 1
ATOM 1313 C C . LEU A 1 166 ? 19.309 -5.680 -14.625 1.00 78.12 166 LEU A C 1
ATOM 1315 O O . LEU A 1 166 ? 18.162 -6.110 -14.518 1.00 78.12 166 LEU A O 1
ATOM 1319 N N . CYS A 1 167 ? 19.888 -4.961 -13.658 1.00 74.56 167 CYS A N 1
ATOM 1320 C CA . CYS A 1 167 ? 19.223 -4.652 -12.395 1.00 74.56 167 CYS A CA 1
ATOM 1321 C C . CYS A 1 167 ? 17.884 -3.941 -12.619 1.00 74.56 167 CYS A C 1
ATOM 1323 O O . CYS A 1 167 ? 16.900 -4.239 -11.943 1.00 74.56 167 CYS A O 1
ATOM 1325 N N . PHE A 1 168 ? 17.833 -3.011 -13.573 1.00 78.00 168 PHE A N 1
ATOM 1326 C CA . PHE A 1 168 ? 16.615 -2.298 -13.924 1.00 78.00 168 PHE A CA 1
ATOM 1327 C C . PHE A 1 168 ? 15.533 -3.228 -14.503 1.00 78.00 168 PHE A C 1
ATOM 1329 O O . PHE A 1 168 ? 14.388 -3.204 -14.039 1.00 78.00 168 PHE A O 1
ATOM 1336 N N . LEU A 1 169 ? 15.888 -4.073 -15.477 1.00 78.56 169 LEU A N 1
ATOM 1337 C CA . LEU A 1 169 ? 14.958 -4.989 -16.145 1.00 78.56 169 LEU A CA 1
ATOM 1338 C C . LEU A 1 169 ? 14.503 -6.131 -15.222 1.00 78.56 169 LEU A C 1
ATOM 1340 O O . LEU A 1 169 ? 13.324 -6.490 -15.235 1.00 78.56 169 LEU A O 1
ATOM 1344 N N . ILE A 1 170 ? 15.387 -6.655 -14.366 1.00 74.62 170 ILE A N 1
ATOM 1345 C CA . ILE A 1 170 ? 15.036 -7.642 -13.333 1.00 74.62 170 ILE A CA 1
ATOM 1346 C C . ILE A 1 170 ? 14.061 -7.037 -12.318 1.00 74.62 170 ILE A C 1
ATOM 1348 O O . ILE A 1 170 ? 13.029 -7.632 -12.012 1.00 74.62 170 ILE A O 1
ATOM 1352 N N . SER A 1 171 ? 14.326 -5.825 -11.825 1.00 73.50 171 SER A N 1
ATOM 1353 C CA . SER A 1 171 ? 13.412 -5.152 -10.895 1.00 73.50 171 SER A CA 1
ATOM 1354 C C . SER A 1 171 ? 12.040 -4.885 -11.513 1.00 73.50 171 SER A C 1
ATOM 1356 O O . SER A 1 171 ? 11.029 -4.923 -10.813 1.00 73.50 171 SER A O 1
ATOM 1358 N N . HIS A 1 172 ? 11.974 -4.632 -12.821 1.00 73.62 172 HIS A N 1
ATOM 1359 C CA . HIS A 1 172 ? 10.704 -4.507 -13.525 1.00 73.62 172 HIS A CA 1
ATOM 1360 C C . HIS A 1 172 ? 9.983 -5.861 -13.660 1.00 73.62 172 HIS A C 1
ATOM 1362 O O . HIS A 1 172 ? 8.820 -5.977 -13.271 1.00 73.62 172 HIS A O 1
ATOM 1368 N N . SER A 1 173 ? 10.668 -6.890 -14.154 1.00 71.12 173 SER A N 1
ATOM 1369 C CA . SER A 1 173 ? 10.106 -8.226 -14.405 1.00 71.12 173 SER A CA 1
ATOM 1370 C C . SER A 1 173 ? 9.689 -8.960 -13.128 1.00 71.12 173 SER A C 1
ATOM 1372 O O . SER A 1 173 ? 8.558 -9.432 -13.051 1.00 71.12 173 SER A O 1
ATOM 1374 N N . MET A 1 174 ? 10.504 -8.939 -12.067 1.00 69.88 174 MET A N 1
ATOM 1375 C CA . MET A 1 174 ? 10.193 -9.562 -10.767 1.00 69.88 174 MET A CA 1
ATOM 1376 C C . MET A 1 174 ? 9.026 -8.906 -10.016 1.00 69.88 174 MET A C 1
ATOM 1378 O O . MET A 1 174 ? 8.566 -9.424 -8.992 1.00 69.88 174 MET A O 1
ATOM 1382 N N . LEU A 1 175 ? 8.528 -7.763 -10.493 1.00 65.06 175 LEU A N 1
ATOM 1383 C CA . LEU A 1 175 ? 7.261 -7.176 -10.054 1.00 65.06 175 LEU A CA 1
ATOM 1384 C C . LEU A 1 175 ? 6.055 -7.686 -10.864 1.00 65.06 175 LEU A C 1
ATOM 1386 O O . LEU A 1 175 ? 4.976 -7.111 -10.722 1.00 65.06 175 LEU A O 1
ATOM 1390 N N . PHE A 1 176 ? 6.231 -8.737 -11.675 1.00 57.22 176 PHE A N 1
ATOM 1391 C CA . PHE A 1 176 ? 5.244 -9.291 -12.608 1.00 57.22 176 PHE A CA 1
ATOM 1392 C C . PHE A 1 176 ? 4.694 -8.235 -13.575 1.00 57.22 176 PHE A C 1
ATOM 1394 O O . PHE A 1 176 ? 3.493 -8.144 -13.813 1.00 57.22 176 PHE A O 1
ATOM 1401 N N . ARG A 1 177 ? 5.584 -7.372 -14.078 1.00 60.16 177 ARG A N 1
ATOM 1402 C CA . ARG A 1 177 ? 5.230 -6.259 -14.976 1.00 60.16 177 ARG A CA 1
ATOM 1403 C C . ARG A 1 177 ? 5.732 -6.422 -16.404 1.00 60.16 177 ARG A C 1
ATOM 1405 O O . ARG A 1 177 ? 5.260 -5.703 -17.278 1.00 60.16 177 ARG A O 1
ATOM 1412 N N . SER A 1 178 ? 6.670 -7.337 -16.635 1.00 57.75 178 SER A N 1
ATOM 1413 C CA . SER A 1 178 ? 7.044 -7.753 -17.986 1.00 57.75 178 SER A CA 1
ATOM 1414 C C . SER A 1 178 ? 5.901 -8.557 -18.604 1.00 57.75 178 SER A C 1
ATOM 1416 O O . SER A 1 178 ? 5.242 -9.317 -17.895 1.00 57.75 178 SER A O 1
ATOM 1418 N N . GLN A 1 179 ? 5.661 -8.411 -19.910 1.00 50.91 179 GLN A N 1
ATOM 1419 C CA . GLN A 1 179 ? 4.700 -9.270 -20.602 1.00 50.91 179 GLN A CA 1
ATOM 1420 C C . GLN A 1 179 ? 5.147 -10.730 -20.480 1.00 50.91 179 GLN A C 1
ATOM 1422 O O . GLN A 1 179 ? 6.228 -11.098 -20.931 1.00 50.91 179 GLN A O 1
ATOM 1427 N N . THR A 1 180 ? 4.315 -11.549 -19.843 1.00 44.81 180 THR A N 1
ATOM 1428 C CA . THR A 1 180 ? 4.486 -12.998 -19.753 1.00 44.81 180 THR A CA 1
ATOM 1429 C C . THR A 1 180 ? 3.833 -13.629 -20.976 1.00 44.81 180 THR A C 1
ATOM 1431 O O . THR A 1 180 ? 2.650 -13.967 -20.953 1.00 44.81 180 THR A O 1
ATOM 1434 N N . GLY A 1 181 ? 4.587 -13.743 -22.066 1.00 43.72 181 GLY A N 1
ATOM 1435 C CA . GLY A 1 181 ? 4.286 -14.765 -23.064 1.00 43.72 181 GLY A CA 1
ATOM 1436 C C . GLY A 1 181 ? 4.680 -16.128 -22.496 1.00 43.72 181 GLY A C 1
ATOM 1437 O O . GLY A 1 181 ? 5.620 -16.215 -21.706 1.00 43.72 181 GLY A O 1
ATOM 1438 N N . VAL A 1 182 ? 3.959 -17.183 -22.864 1.00 40.53 182 VAL A N 1
ATOM 1439 C CA . VAL A 1 182 ? 4.394 -18.556 -22.591 1.00 40.53 182 VAL A CA 1
ATOM 1440 C C . VAL A 1 182 ? 5.631 -18.781 -23.460 1.00 40.53 182 VAL A C 1
ATOM 1442 O O . VAL A 1 182 ? 5.516 -18.909 -24.673 1.00 40.53 182 VAL A O 1
ATOM 1445 N N . THR A 1 183 ? 6.819 -18.705 -22.868 1.00 46.81 183 THR A N 1
ATOM 1446 C CA . THR A 1 183 ? 8.089 -18.947 -23.564 1.00 46.81 183 THR A CA 1
ATOM 1447 C C . THR A 1 183 ? 8.696 -20.239 -23.037 1.00 46.81 183 THR A C 1
ATOM 1449 O O . THR A 1 183 ? 8.752 -20.413 -21.823 1.00 46.81 183 THR A O 1
ATOM 1452 N N . GLU A 1 184 ? 9.230 -21.090 -23.912 1.00 48.44 184 GLU A N 1
ATOM 1453 C CA . GLU A 1 184 ? 9.988 -22.315 -23.572 1.00 48.44 184 GLU A CA 1
ATOM 1454 C C . GLU A 1 184 ? 11.356 -22.028 -22.906 1.00 48.44 184 GLU A C 1
ATOM 1456 O O . GLU A 1 184 ? 12.187 -22.914 -22.729 1.00 48.44 184 GLU A O 1
ATOM 1461 N N . CYS A 1 185 ? 11.619 -20.770 -22.549 1.00 54.09 185 CYS A N 1
ATOM 1462 C CA . CYS A 1 185 ? 12.900 -20.293 -22.046 1.00 54.09 185 CYS A CA 1
ATOM 1463 C C . CYS A 1 185 ? 13.020 -20.393 -20.515 1.00 54.09 185 CYS A C 1
ATOM 1465 O O . CYS A 1 185 ? 12.034 -20.322 -19.782 1.00 54.09 185 CYS A O 1
ATOM 1467 N N . ILE A 1 186 ? 14.269 -20.470 -20.041 1.00 63.19 186 ILE A N 1
ATOM 1468 C CA . ILE A 1 186 ? 14.648 -20.527 -18.622 1.00 63.19 186 ILE A CA 1
ATOM 1469 C C . ILE A 1 186 ? 14.061 -19.326 -17.861 1.00 63.19 186 ILE A C 1
ATOM 1471 O O . ILE A 1 186 ? 14.300 -18.169 -18.214 1.00 63.19 186 ILE A O 1
ATOM 1475 N N . ALA A 1 187 ? 13.308 -19.602 -16.795 1.00 66.81 187 ALA A N 1
ATOM 1476 C CA . ALA A 1 187 ? 12.802 -18.588 -15.877 1.00 66.81 187 ALA A CA 1
ATOM 1477 C C . ALA A 1 187 ? 13.773 -18.398 -14.704 1.00 66.81 187 ALA A C 1
ATOM 1479 O O . ALA A 1 187 ? 14.176 -19.362 -14.054 1.00 66.81 187 ALA A O 1
ATOM 1480 N N . LEU A 1 188 ? 14.107 -17.146 -14.392 1.00 71.12 188 LEU A N 1
ATOM 1481 C CA . LEU A 1 188 ? 14.852 -16.806 -13.186 1.00 71.12 188 LEU A CA 1
ATOM 1482 C C . LEU A 1 188 ? 13.868 -16.700 -12.022 1.00 71.12 188 LEU A C 1
ATOM 1484 O O . LEU A 1 188 ? 13.017 -15.810 -12.014 1.00 71.12 188 LEU A O 1
ATOM 1488 N N . VAL A 1 189 ? 14.007 -17.564 -11.020 1.00 70.12 189 VAL A N 1
ATOM 1489 C CA . VAL A 1 189 ? 13.222 -17.504 -9.781 1.00 70.12 189 VAL A CA 1
ATOM 1490 C C . VAL A 1 189 ? 14.143 -17.102 -8.635 1.00 70.12 189 VAL A C 1
ATOM 1492 O O . VAL A 1 189 ? 15.139 -17.762 -8.365 1.00 70.12 189 VAL A O 1
ATOM 1495 N N . ALA A 1 190 ? 13.804 -16.009 -7.958 1.00 70.94 190 ALA A N 1
ATOM 1496 C CA . ALA A 1 190 ? 14.480 -15.541 -6.760 1.00 70.94 190 ALA A CA 1
ATOM 1497 C C . ALA A 1 190 ? 13.570 -15.744 -5.546 1.00 70.94 190 ALA A C 1
ATOM 1499 O O . ALA A 1 190 ? 12.458 -15.208 -5.484 1.00 70.94 190 ALA A O 1
ATOM 1500 N N . THR A 1 191 ? 14.069 -16.493 -4.568 1.00 70.94 191 THR A N 1
ATOM 1501 C CA . THR A 1 191 ? 13.430 -16.660 -3.262 1.00 70.94 191 THR A CA 1
ATOM 1502 C C . THR A 1 191 ? 13.987 -15.609 -2.310 1.00 70.94 191 THR A C 1
ATOM 1504 O O . THR A 1 191 ? 15.196 -15.508 -2.126 1.00 70.94 191 THR A O 1
ATOM 1507 N N . ILE A 1 192 ? 13.109 -14.806 -1.714 1.00 71.00 192 ILE A N 1
ATOM 1508 C CA . ILE A 1 192 ? 13.461 -13.732 -0.785 1.00 71.00 192 ILE A CA 1
ATOM 1509 C C . ILE A 1 192 ? 12.952 -14.144 0.591 1.00 71.00 192 ILE A C 1
ATOM 1511 O O . ILE A 1 192 ? 11.755 -14.096 0.865 1.00 71.00 192 ILE A O 1
ATOM 1515 N N . THR A 1 193 ? 13.866 -14.568 1.455 1.00 60.41 193 THR A N 1
ATOM 1516 C CA . THR A 1 193 ? 13.553 -15.003 2.821 1.00 60.41 193 THR A CA 1
ATOM 1517 C C . THR A 1 193 ? 13.692 -13.859 3.818 1.00 60.41 193 THR A C 1
ATOM 1519 O O . THR A 1 193 ? 12.830 -13.705 4.674 1.00 60.41 193 THR A O 1
ATOM 1522 N N . PHE A 1 194 ? 14.704 -12.997 3.666 1.00 55.38 194 PHE A N 1
ATOM 1523 C CA . PHE A 1 194 ? 14.984 -11.894 4.588 1.00 55.38 194 PHE A CA 1
ATOM 1524 C C . PHE A 1 194 ? 15.274 -10.581 3.858 1.00 55.38 194 PHE A C 1
ATOM 1526 O O . PHE A 1 194 ? 15.864 -10.546 2.780 1.00 55.38 194 PHE A O 1
ATOM 1533 N N . GLY A 1 195 ? 14.864 -9.464 4.460 1.00 62.44 195 GLY A N 1
ATOM 1534 C CA . GLY A 1 195 ? 15.169 -8.133 3.943 1.00 62.44 195 GLY A CA 1
ATOM 1535 C C . GLY A 1 195 ? 14.688 -7.023 4.869 1.00 62.44 195 GLY A C 1
ATOM 1536 O O . GLY A 1 195 ? 13.938 -7.262 5.812 1.00 62.44 195 GLY A O 1
ATOM 1537 N N . LYS A 1 196 ? 15.062 -5.771 4.577 1.00 52.78 196 LYS A N 1
ATOM 1538 C CA . LYS A 1 196 ? 14.671 -4.606 5.403 1.00 52.78 196 LYS A CA 1
ATOM 1539 C C . LYS A 1 196 ? 13.158 -4.479 5.604 1.00 52.78 196 LYS A C 1
ATOM 1541 O O . LYS A 1 196 ? 12.720 -4.020 6.655 1.00 52.78 196 LYS A O 1
ATOM 1546 N N . THR A 1 197 ? 12.377 -4.873 4.599 1.00 49.03 197 THR A N 1
ATOM 1547 C CA . THR A 1 197 ? 10.906 -4.873 4.611 1.00 49.03 197 THR A CA 1
ATOM 1548 C C . THR A 1 197 ? 10.302 -6.219 5.015 1.00 49.03 197 THR A C 1
ATOM 1550 O O . THR A 1 197 ? 9.093 -6.305 5.198 1.00 49.03 197 THR A O 1
ATOM 1553 N N . ASN A 1 198 ? 11.128 -7.253 5.171 1.00 61.59 198 ASN A N 1
ATOM 1554 C CA . ASN A 1 198 ? 10.733 -8.615 5.508 1.00 61.59 198 ASN A CA 1
ATOM 1555 C C . ASN A 1 198 ? 11.548 -9.110 6.713 1.00 61.59 198 ASN A C 1
ATOM 1557 O O . ASN A 1 198 ? 12.319 -10.063 6.639 1.00 61.59 198 ASN A O 1
ATOM 1561 N N . GLN A 1 199 ? 11.400 -8.392 7.827 1.00 58.50 199 GLN A N 1
ATOM 1562 C CA . GLN A 1 199 ? 12.122 -8.659 9.078 1.00 58.50 199 GLN A CA 1
ATOM 1563 C C . GLN A 1 199 ? 11.684 -9.971 9.748 1.00 58.50 199 GLN A C 1
ATOM 1565 O O . GLN A 1 199 ? 12.381 -10.482 10.612 1.00 58.50 199 GLN A O 1
ATOM 1570 N N . HIS A 1 200 ? 10.537 -10.519 9.338 1.00 64.75 200 HIS A N 1
ATOM 1571 C CA . HIS A 1 200 ? 9.917 -11.702 9.937 1.00 64.75 200 HIS A CA 1
ATOM 1572 C C . HIS A 1 200 ? 10.213 -12.998 9.166 1.00 64.75 200 HIS A C 1
ATOM 1574 O O . HIS A 1 200 ? 9.588 -14.016 9.445 1.00 64.75 200 HIS A O 1
ATOM 1580 N N . GLY A 1 201 ? 11.115 -12.970 8.178 1.00 67.81 201 GLY A N 1
ATOM 1581 C CA . GLY A 1 201 ? 11.550 -14.189 7.490 1.00 67.81 201 GLY A CA 1
ATOM 1582 C C . GLY A 1 201 ? 10.505 -14.815 6.559 1.00 67.81 201 GLY A C 1
ATOM 1583 O O . GLY A 1 201 ? 10.572 -16.008 6.268 1.00 67.81 201 GLY A O 1
ATOM 1584 N N . LYS A 1 202 ? 9.480 -14.065 6.132 1.00 69.88 202 LYS A N 1
ATOM 1585 C CA . LYS A 1 202 ? 8.392 -14.622 5.319 1.00 69.88 202 LYS A CA 1
ATOM 1586 C C . LYS A 1 202 ? 8.921 -14.974 3.931 1.00 69.88 202 LYS A C 1
ATOM 1588 O O . LYS A 1 202 ? 9.435 -14.103 3.248 1.00 69.88 202 LYS A O 1
ATOM 1593 N N . ILE A 1 203 ? 8.735 -16.204 3.466 1.00 70.62 203 ILE A N 1
ATOM 1594 C CA . ILE A 1 203 ? 9.180 -16.576 2.119 1.00 70.62 203 ILE A CA 1
ATOM 1595 C C . ILE A 1 203 ? 8.366 -15.797 1.072 1.00 70.62 203 ILE A C 1
ATOM 1597 O O . ILE A 1 203 ? 7.142 -15.934 0.981 1.00 70.62 203 ILE A O 1
ATOM 1601 N N . GLU A 1 204 ? 9.049 -14.966 0.291 1.00 69.62 204 GLU A N 1
ATOM 1602 C CA . GLU A 1 204 ? 8.509 -14.263 -0.869 1.00 69.62 204 GLU A CA 1
ATOM 1603 C C . GLU A 1 204 ? 9.193 -14.755 -2.147 1.00 69.62 204 GLU A C 1
ATOM 1605 O O . GLU A 1 204 ? 10.368 -15.113 -2.144 1.00 69.62 204 GLU A O 1
ATOM 1610 N N . TYR A 1 205 ? 8.467 -14.731 -3.263 1.00 67.88 205 TYR A N 1
ATOM 1611 C CA . TYR A 1 205 ? 8.991 -15.145 -4.562 1.00 67.88 205 TYR A CA 1
ATOM 1612 C C . TYR A 1 205 ? 8.996 -13.964 -5.538 1.00 67.88 205 TYR A C 1
ATOM 1614 O O . TYR A 1 205 ? 8.060 -13.156 -5.603 1.00 67.88 205 TYR A O 1
ATOM 1622 N N . GLY A 1 206 ? 10.071 -13.842 -6.308 1.00 69.88 206 GLY A N 1
ATOM 1623 C CA . GLY A 1 206 ? 10.142 -13.027 -7.513 1.00 69.88 206 GLY A CA 1
ATOM 1624 C C . GLY A 1 206 ? 10.516 -13.916 -8.686 1.00 69.88 206 GLY A C 1
ATOM 1625 O O . GLY A 1 206 ? 11.377 -14.775 -8.549 1.00 69.88 206 GLY A O 1
ATOM 1626 N N . SER A 1 207 ? 9.889 -13.712 -9.836 1.00 69.31 207 SER A N 1
ATOM 1627 C CA . SER A 1 207 ? 10.257 -14.429 -11.053 1.00 69.31 207 SER A CA 1
ATOM 1628 C C . SER A 1 207 ? 10.437 -13.459 -12.205 1.00 69.31 207 SER A C 1
ATOM 1630 O O . SER A 1 207 ? 9.671 -12.505 -12.335 1.00 69.31 207 SER A O 1
ATOM 1632 N N . SER A 1 208 ? 11.424 -13.722 -13.048 1.00 72.00 208 SER A N 1
ATOM 1633 C CA . SER A 1 208 ? 11.580 -13.084 -14.346 1.00 72.00 208 SER A CA 1
ATOM 1634 C C . SER A 1 208 ? 11.601 -14.154 -15.430 1.00 72.00 208 SER A C 1
ATOM 1636 O O . SER A 1 208 ? 12.260 -15.180 -15.277 1.00 72.00 208 SER A O 1
ATOM 1638 N N . ALA A 1 209 ? 10.873 -13.908 -16.513 1.00 68.94 209 ALA A N 1
ATOM 1639 C CA . ALA A 1 209 ? 10.866 -14.748 -17.700 1.00 68.94 209 ALA A CA 1
ATOM 1640 C C . ALA A 1 209 ? 11.455 -13.973 -18.880 1.00 68.94 209 ALA A C 1
ATOM 1642 O O . ALA A 1 209 ? 11.485 -12.737 -18.881 1.00 68.94 209 ALA A O 1
ATOM 1643 N N . HIS A 1 210 ? 11.913 -14.711 -19.888 1.00 67.25 210 HIS A N 1
ATOM 1644 C CA . HIS A 1 210 ? 12.428 -14.124 -21.114 1.00 67.25 210 HIS A CA 1
ATOM 1645 C C . HIS A 1 210 ? 11.358 -13.240 -21.774 1.00 67.25 210 HIS A C 1
ATOM 1647 O O . HIS A 1 210 ? 10.207 -13.641 -21.940 1.00 67.25 210 HIS A O 1
ATOM 1653 N N . HIS A 1 211 ? 11.739 -12.021 -22.156 1.00 67.12 211 HIS A N 1
ATOM 1654 C CA . HIS A 1 211 ? 10.864 -11.152 -22.936 1.00 67.12 211 HIS A CA 1
ATOM 1655 C C . HIS A 1 211 ? 11.076 -11.457 -24.420 1.00 67.12 211 HIS A C 1
ATOM 1657 O O . HIS A 1 211 ? 12.219 -11.554 -24.854 1.00 67.12 211 HIS A O 1
ATOM 1663 N N . PHE A 1 212 ? 10.012 -11.553 -25.224 1.00 61.56 212 PHE A N 1
ATOM 1664 C CA . PHE A 1 212 ? 10.118 -11.851 -26.668 1.00 61.56 212 PHE A CA 1
ATOM 1665 C C . PHE A 1 212 ? 11.029 -10.874 -27.441 1.00 61.56 212 PHE A C 1
ATOM 1667 O O . PHE A 1 212 ? 11.518 -11.189 -28.518 1.00 61.56 212 PHE A O 1
ATOM 1674 N N . GLN A 1 213 ? 11.243 -9.679 -26.888 1.00 67.31 213 GLN A N 1
ATOM 1675 C CA . GLN A 1 213 ? 12.096 -8.638 -27.447 1.00 67.31 213 GLN A CA 1
ATOM 1676 C C . GLN A 1 213 ? 13.395 -8.550 -26.649 1.00 67.31 213 GLN A C 1
ATOM 1678 O O . GLN A 1 213 ? 13.371 -8.269 -25.446 1.00 67.31 213 GLN A O 1
ATOM 1683 N N . VAL A 1 214 ? 14.517 -8.735 -27.344 1.00 69.25 214 VAL A N 1
ATOM 1684 C CA . VAL A 1 214 ? 15.870 -8.783 -26.767 1.00 69.25 214 VAL A CA 1
ATOM 1685 C C . VAL A 1 214 ? 16.218 -7.490 -26.021 1.00 69.25 214 VAL A C 1
ATOM 1687 O O . VAL A 1 214 ? 16.794 -7.535 -24.931 1.00 69.25 214 VAL A O 1
ATOM 1690 N N . ASP A 1 215 ? 15.775 -6.338 -26.531 1.00 70.62 215 ASP A N 1
ATOM 1691 C CA . ASP A 1 215 ? 16.080 -5.030 -25.939 1.00 70.62 215 ASP A CA 1
ATOM 1692 C C . ASP A 1 215 ? 15.521 -4.870 -24.525 1.00 70.62 215 ASP A C 1
ATOM 1694 O O . ASP A 1 215 ? 16.094 -4.144 -23.716 1.00 70.62 215 ASP A O 1
ATOM 1698 N N . VAL A 1 216 ? 14.432 -5.564 -24.193 1.00 71.44 216 VAL A N 1
ATOM 1699 C CA . VAL A 1 216 ? 13.744 -5.468 -22.893 1.00 71.44 216 VAL A CA 1
ATOM 1700 C C . VAL A 1 216 ? 13.898 -6.762 -22.080 1.00 71.44 216 VAL A C 1
ATOM 1702 O O . VAL A 1 216 ? 13.329 -6.900 -20.997 1.00 71.44 216 VAL A O 1
ATOM 1705 N N . CYS A 1 217 ? 14.689 -7.715 -22.577 1.00 70.50 217 CYS A N 1
ATOM 1706 C CA . CYS A 1 217 ? 14.912 -8.990 -21.919 1.00 70.50 217 CYS A CA 1
ATOM 1707 C C . CYS A 1 217 ? 15.972 -8.878 -20.815 1.00 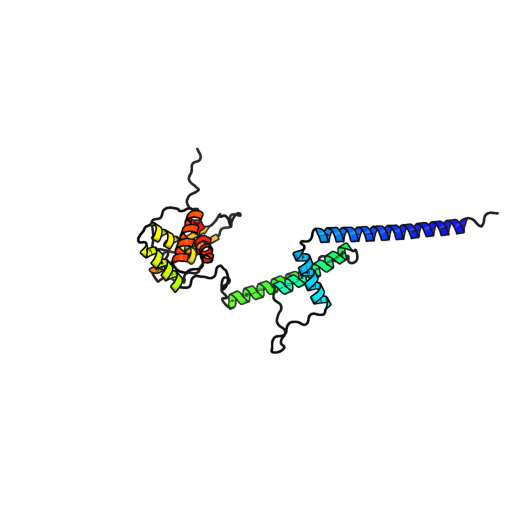70.50 217 CYS A C 1
ATOM 1709 O O . CYS A 1 217 ? 17.091 -8.421 -21.046 1.00 70.50 217 CYS A O 1
ATOM 1711 N N . SER A 1 218 ? 15.624 -9.330 -19.607 1.00 66.69 218 SER A N 1
ATOM 1712 C CA . SER A 1 218 ? 16.536 -9.357 -18.459 1.00 66.69 218 SER A CA 1
ATOM 1713 C C . SER A 1 218 ? 17.407 -10.615 -18.379 1.00 66.69 218 SER A C 1
ATOM 1715 O O . SER A 1 218 ? 18.206 -10.714 -17.465 1.00 66.69 218 SER A O 1
ATOM 1717 N N . ALA A 1 219 ? 17.224 -11.612 -19.244 1.00 60.72 219 ALA A N 1
ATOM 1718 C CA . ALA A 1 219 ? 17.842 -12.936 -19.085 1.00 60.72 219 ALA A CA 1
ATOM 1719 C C . ALA A 1 219 ? 19.129 -13.142 -19.914 1.00 60.72 219 ALA A C 1
ATOM 1721 O O . ALA A 1 219 ? 19.580 -14.271 -20.048 1.00 60.72 219 ALA A O 1
ATOM 1722 N N . TYR A 1 220 ? 19.706 -12.080 -20.492 1.00 56.41 220 TYR A N 1
ATOM 1723 C CA . TYR A 1 220 ? 20.813 -12.192 -21.459 1.00 56.41 220 TYR A CA 1
ATOM 1724 C C . TYR A 1 220 ? 22.208 -11.845 -20.897 1.00 56.41 220 TYR A C 1
ATOM 1726 O O . TYR A 1 220 ? 23.201 -11.980 -21.603 1.00 56.41 220 TYR A O 1
ATOM 1734 N N . GLU A 1 221 ? 22.331 -11.364 -19.656 1.00 56.00 221 GLU A N 1
ATOM 1735 C CA . GLU A 1 221 ? 23.609 -10.820 -19.169 1.00 56.00 221 GLU A CA 1
ATOM 1736 C C . GLU A 1 221 ? 24.166 -11.586 -17.957 1.00 56.00 221 GLU A C 1
ATOM 1738 O O . GLU A 1 221 ? 23.530 -11.646 -16.908 1.00 56.00 221 GLU A O 1
ATOM 1743 N N . ASP A 1 222 ? 25.380 -12.133 -18.104 1.00 47.94 222 ASP A N 1
ATOM 1744 C CA . ASP A 1 222 ? 25.863 -13.267 -17.293 1.00 47.94 222 ASP A CA 1
ATOM 1745 C C . ASP A 1 222 ? 27.067 -12.954 -16.372 1.00 47.94 222 ASP A C 1
ATOM 1747 O O . ASP A 1 222 ? 27.598 -13.835 -15.702 1.00 47.94 222 ASP A O 1
ATOM 1751 N N . ARG A 1 223 ? 27.559 -11.703 -16.314 1.00 47.62 223 ARG A N 1
ATOM 1752 C CA . ARG A 1 223 ? 28.752 -11.364 -15.502 1.00 47.62 223 ARG A CA 1
ATOM 1753 C C . ARG A 1 223 ? 28.665 -10.007 -14.820 1.00 47.62 223 ARG A C 1
ATOM 1755 O O . ARG A 1 223 ? 28.897 -8.984 -15.461 1.00 47.62 223 ARG A O 1
ATOM 1762 N N . PHE A 1 224 ? 28.430 -9.996 -13.501 1.00 55.00 224 PHE A N 1
ATOM 1763 C CA . PHE A 1 224 ? 28.351 -8.752 -12.730 1.00 55.00 224 PHE A CA 1
ATOM 1764 C C . PHE A 1 224 ? 28.995 -8.790 -11.353 1.00 55.00 224 PHE A C 1
ATOM 1766 O O . PHE A 1 224 ? 28.937 -9.775 -10.626 1.00 55.00 224 PHE A O 1
ATOM 1773 N N . THR A 1 225 ? 29.563 -7.642 -10.987 1.00 52.31 225 THR A N 1
ATOM 1774 C CA . THR A 1 225 ? 30.077 -7.359 -9.649 1.00 52.31 225 THR A CA 1
ATOM 1775 C C . THR A 1 225 ? 28.980 -6.751 -8.762 1.00 52.31 225 THR A C 1
ATOM 1777 O O . THR A 1 225 ? 28.228 -5.883 -9.234 1.00 52.31 225 THR A O 1
ATOM 1780 N N . PRO A 1 226 ? 28.891 -7.153 -7.477 1.00 54.50 226 PRO A N 1
ATOM 1781 C CA . PRO A 1 226 ? 27.920 -6.604 -6.530 1.00 54.50 226 PRO A CA 1
ATOM 1782 C C . PRO A 1 226 ? 28.032 -5.079 -6.388 1.00 54.50 226 PRO A C 1
ATOM 1784 O O . PRO A 1 226 ? 29.124 -4.511 -6.459 1.00 54.50 226 PRO A O 1
ATOM 1787 N N . ILE A 1 227 ? 26.908 -4.394 -6.150 1.00 61.84 227 ILE A N 1
ATOM 1788 C CA . ILE A 1 227 ? 26.881 -2.952 -5.868 1.00 61.84 227 ILE A CA 1
ATOM 1789 C C . ILE A 1 227 ? 26.082 -2.649 -4.603 1.00 61.84 227 ILE A C 1
ATOM 1791 O O . ILE A 1 227 ? 25.053 -3.247 -4.319 1.00 61.84 227 ILE A O 1
ATOM 1795 N N . GLN A 1 228 ? 26.528 -1.660 -3.831 1.00 61.25 228 GLN A N 1
ATOM 1796 C CA . GLN A 1 228 ? 25.764 -1.189 -2.682 1.00 61.25 228 GLN A CA 1
ATOM 1797 C C . GLN A 1 228 ? 24.533 -0.372 -3.105 1.00 61.25 228 GLN A C 1
ATOM 1799 O O . GLN A 1 228 ? 24.613 0.536 -3.937 1.00 61.25 228 GLN A O 1
ATOM 1804 N N . TYR A 1 229 ? 23.413 -0.601 -2.416 1.00 56.06 229 TYR A N 1
ATOM 1805 C CA . TYR A 1 229 ? 22.124 0.072 -2.628 1.00 56.06 229 TYR A CA 1
ATOM 1806 C C . TYR A 1 229 ? 22.217 1.608 -2.726 1.00 56.06 229 TYR A C 1
ATOM 1808 O O . TYR A 1 229 ? 21.613 2.225 -3.602 1.00 56.06 229 TYR A O 1
ATOM 1816 N N . LYS A 1 230 ? 22.997 2.252 -1.841 1.00 64.50 230 LYS A N 1
ATOM 1817 C CA . LYS A 1 230 ? 23.149 3.721 -1.832 1.00 64.50 230 LYS A CA 1
ATOM 1818 C C . LYS A 1 230 ? 23.829 4.239 -3.103 1.00 64.50 230 LYS A C 1
ATOM 1820 O O . LYS A 1 230 ? 23.463 5.306 -3.594 1.00 64.50 230 LYS A O 1
ATOM 1825 N N . ALA A 1 231 ? 24.804 3.495 -3.626 1.00 67.00 231 ALA A N 1
ATOM 1826 C CA . ALA A 1 231 ? 25.491 3.837 -4.866 1.00 67.00 231 ALA A CA 1
ATOM 1827 C C . ALA A 1 231 ? 24.558 3.638 -6.068 1.00 67.00 231 ALA A C 1
ATOM 1829 O O . ALA A 1 231 ? 24.418 4.545 -6.884 1.00 67.00 231 ALA A O 1
ATOM 1830 N N . GLN A 1 232 ? 23.833 2.516 -6.108 1.00 67.56 232 GLN A N 1
ATOM 1831 C CA . GLN A 1 232 ? 22.854 2.218 -7.156 1.00 67.56 232 GLN A CA 1
ATOM 1832 C C . GLN A 1 232 ? 21.738 3.272 -7.236 1.00 67.56 232 GLN A C 1
ATOM 1834 O O . GLN A 1 232 ? 21.421 3.760 -8.318 1.00 67.56 232 GLN A O 1
ATOM 1839 N N . HIS A 1 233 ? 21.188 3.698 -6.095 1.00 71.12 233 HIS A N 1
ATOM 1840 C CA . HIS A 1 233 ? 20.147 4.726 -6.054 1.00 71.12 233 HIS A CA 1
ATOM 1841 C C . HIS A 1 233 ? 20.614 6.059 -6.659 1.00 71.12 233 HIS A C 1
ATOM 1843 O O . HIS A 1 233 ? 19.864 6.704 -7.393 1.00 71.12 233 HIS A O 1
ATOM 1849 N N . LYS A 1 234 ? 21.845 6.493 -6.356 1.00 78.81 234 LYS A N 1
ATOM 1850 C CA . LYS A 1 234 ? 22.417 7.722 -6.930 1.00 78.81 234 LYS A CA 1
ATOM 1851 C C . LYS A 1 234 ? 22.592 7.596 -8.445 1.00 78.81 234 LYS A C 1
ATOM 1853 O O . LYS A 1 234 ? 22.255 8.534 -9.167 1.00 78.81 234 LYS A O 1
ATOM 1858 N N . THR A 1 235 ? 23.054 6.439 -8.916 1.00 77.31 235 THR A N 1
ATOM 1859 C CA . THR A 1 235 ? 23.213 6.155 -10.348 1.00 77.31 235 THR A CA 1
ATOM 1860 C C . THR A 1 235 ? 21.873 6.191 -11.079 1.00 77.31 235 THR A C 1
ATOM 1862 O O . THR A 1 235 ? 21.723 6.960 -12.026 1.00 77.31 235 THR A O 1
ATOM 1865 N N . PHE A 1 236 ? 20.856 5.477 -10.586 1.00 78.06 236 PHE A N 1
ATOM 1866 C CA . PHE A 1 236 ? 19.523 5.490 -11.194 1.00 78.06 236 PHE A CA 1
ATOM 1867 C C . PHE A 1 236 ? 18.867 6.868 -11.169 1.00 78.06 236 PHE A C 1
ATOM 1869 O O . PHE A 1 236 ? 18.239 7.252 -12.149 1.00 78.06 236 PHE A O 1
ATOM 1876 N N . ALA A 1 237 ? 19.035 7.648 -10.100 1.00 81.25 237 ALA A N 1
ATOM 1877 C CA . ALA A 1 237 ? 18.507 9.010 -10.061 1.00 81.25 237 ALA A CA 1
ATOM 1878 C C . ALA A 1 237 ? 19.126 9.904 -11.148 1.00 81.25 237 ALA A C 1
ATOM 1880 O O . ALA A 1 237 ? 18.403 10.654 -11.807 1.00 81.25 237 ALA A O 1
ATOM 1881 N N . LYS A 1 238 ? 20.444 9.798 -11.368 1.00 83.75 238 LYS A N 1
ATOM 1882 C CA . LYS A 1 238 ? 21.145 10.525 -12.435 1.00 83.75 238 LYS A CA 1
ATOM 1883 C C . LYS A 1 238 ? 20.680 10.068 -13.818 1.00 83.75 238 LYS A C 1
ATOM 1885 O O . LYS A 1 238 ? 20.356 10.900 -14.662 1.00 83.75 238 LYS A O 1
ATOM 1890 N N . ASP A 1 239 ? 20.614 8.760 -14.028 1.00 82.50 239 ASP A N 1
ATOM 1891 C CA . ASP A 1 239 ? 20.298 8.170 -15.327 1.00 82.50 239 ASP A CA 1
ATOM 1892 C C . ASP A 1 239 ? 18.838 8.372 -15.725 1.00 82.50 239 ASP A C 1
ATOM 1894 O O . ASP A 1 239 ? 18.543 8.712 -16.867 1.00 82.50 239 ASP A O 1
ATOM 1898 N N . PHE A 1 240 ? 17.910 8.278 -14.775 1.00 82.31 240 PHE A N 1
ATOM 1899 C CA . PHE A 1 240 ? 16.501 8.547 -15.049 1.00 82.31 240 PHE A CA 1
ATOM 1900 C C . PHE A 1 240 ? 16.283 10.017 -15.392 1.00 82.31 240 PHE A C 1
ATOM 1902 O O . PHE A 1 240 ? 15.533 10.311 -16.322 1.00 82.31 240 PHE A O 1
ATOM 1909 N N . LYS A 1 241 ? 16.994 10.936 -14.724 1.00 85.06 241 LYS A N 1
ATOM 1910 C CA . LYS A 1 241 ? 16.969 12.358 -15.082 1.00 85.06 241 LYS A CA 1
ATOM 1911 C C . LYS A 1 241 ? 17.482 12.586 -16.509 1.00 85.06 241 LYS A C 1
ATOM 1913 O O . LYS A 1 241 ? 16.850 13.334 -17.246 1.00 85.06 241 LYS A O 1
ATOM 1918 N N . ALA A 1 242 ? 18.558 11.907 -16.917 1.00 83.38 242 ALA A N 1
ATOM 1919 C CA . ALA A 1 242 ? 19.105 12.004 -18.275 1.00 83.38 242 ALA A CA 1
ATOM 1920 C C . ALA A 1 242 ? 18.126 11.503 -19.356 1.00 83.38 242 ALA A C 1
ATOM 1922 O O . ALA A 1 242 ? 18.078 12.046 -20.454 1.00 83.38 242 ALA A O 1
ATOM 1923 N N . VAL A 1 243 ? 17.297 10.506 -19.032 1.00 82.19 243 VAL A N 1
ATOM 1924 C CA . VAL A 1 243 ? 16.304 9.928 -19.956 1.00 82.19 243 VAL A CA 1
ATOM 1925 C C . VAL A 1 243 ? 14.955 10.682 -19.932 1.00 82.19 243 VAL A C 1
ATOM 1927 O O . VAL A 1 243 ? 14.076 10.425 -20.765 1.00 82.19 243 VAL A O 1
ATOM 1930 N N . GLY A 1 244 ? 14.787 11.659 -19.032 1.00 79.38 244 GLY A N 1
ATOM 1931 C CA . GLY A 1 244 ? 13.552 12.438 -18.866 1.00 79.38 244 GLY A CA 1
ATOM 1932 C C . GLY A 1 244 ? 12.476 11.722 -18.040 1.00 79.38 244 GLY A C 1
ATOM 1933 O O . GLY A 1 244 ? 11.282 11.944 -18.232 1.00 79.38 244 GLY A O 1
ATOM 1934 N N . LEU A 1 245 ? 12.880 10.822 -17.143 1.00 78.12 245 LEU A N 1
ATOM 1935 C CA . LEU A 1 245 ? 11.998 10.104 -16.225 1.00 78.12 245 LEU A CA 1
ATOM 1936 C C . LEU A 1 245 ? 11.994 10.751 -14.846 1.00 78.12 245 LEU A C 1
ATOM 1938 O O . LEU A 1 245 ? 13.018 11.190 -14.326 1.00 78.12 245 LEU A O 1
ATOM 1942 N N . HIS A 1 246 ? 10.821 10.741 -14.218 1.00 76.12 246 HIS A N 1
ATOM 1943 C CA . HIS A 1 246 ? 10.664 11.265 -12.872 1.00 76.12 246 HIS A CA 1
ATOM 1944 C C . HIS A 1 246 ? 11.410 10.391 -11.849 1.00 76.12 246 HIS A C 1
ATOM 1946 O O . HIS A 1 246 ? 11.275 9.164 -11.837 1.00 76.12 246 HIS A O 1
ATOM 1952 N N . THR A 1 247 ? 12.163 11.023 -10.948 1.00 68.06 247 THR A N 1
ATOM 1953 C CA . THR A 1 247 ? 13.028 10.353 -9.959 1.00 68.06 247 THR A CA 1
ATOM 1954 C C . THR A 1 247 ? 12.259 9.504 -8.948 1.00 68.06 247 THR A C 1
ATOM 1956 O O . THR A 1 247 ? 12.827 8.578 -8.379 1.00 68.06 247 THR A O 1
ATOM 1959 N N . SER A 1 248 ? 10.951 9.721 -8.778 1.00 66.94 248 SER A N 1
ATOM 1960 C CA . SER A 1 248 ? 10.090 8.830 -7.978 1.00 66.94 248 SER A CA 1
ATOM 1961 C C . SER A 1 248 ? 10.061 7.383 -8.484 1.00 66.94 248 SER A C 1
ATOM 1963 O O . SER A 1 248 ? 9.768 6.466 -7.721 1.00 66.94 248 SER A O 1
ATOM 1965 N N . LYS A 1 249 ? 10.400 7.153 -9.759 1.00 68.12 249 LYS A N 1
ATOM 1966 C CA . LYS A 1 249 ? 10.503 5.812 -10.344 1.00 68.12 249 LYS A CA 1
ATOM 1967 C C . LYS A 1 249 ? 11.779 5.078 -9.921 1.00 68.12 249 LYS A C 1
ATOM 1969 O O . LYS A 1 249 ? 11.847 3.862 -10.059 1.00 68.12 249 LYS A O 1
ATOM 1974 N N . VAL A 1 250 ? 12.774 5.766 -9.352 1.00 65.06 250 VAL A N 1
ATOM 1975 C CA . VAL A 1 250 ? 13.996 5.136 -8.812 1.00 65.06 250 VAL A CA 1
ATOM 1976 C C . VAL A 1 250 ? 13.646 4.128 -7.716 1.00 65.06 250 VAL A C 1
ATOM 1978 O O . VAL A 1 250 ? 14.251 3.061 -7.633 1.00 65.06 250 VAL A O 1
ATOM 1981 N N . THR A 1 251 ? 12.605 4.409 -6.928 1.00 60.19 251 THR A N 1
ATOM 1982 C CA . THR A 1 251 ? 12.078 3.488 -5.915 1.00 60.19 251 THR A CA 1
ATOM 1983 C C . THR A 1 251 ? 11.603 2.171 -6.532 1.00 60.19 251 THR A C 1
ATOM 1985 O O . THR A 1 251 ? 11.782 1.127 -5.921 1.00 60.19 251 THR A O 1
ATOM 1988 N N . GLN A 1 252 ? 11.081 2.183 -7.763 1.00 60.12 252 GLN A N 1
ATOM 1989 C CA . GLN A 1 252 ? 10.635 0.981 -8.470 1.00 60.12 252 GLN A CA 1
ATOM 1990 C C . GLN A 1 252 ? 11.811 0.119 -8.952 1.00 60.12 252 GLN A C 1
ATOM 1992 O O . GLN A 1 252 ? 11.775 -1.095 -8.772 1.00 60.12 252 GLN A O 1
ATOM 1997 N N . GLY A 1 253 ? 12.866 0.736 -9.497 1.00 54.31 253 GLY A N 1
ATOM 1998 C CA . GLY A 1 253 ? 14.110 0.038 -9.854 1.00 54.31 253 GLY A CA 1
ATOM 1999 C C . GLY A 1 253 ? 14.842 -0.551 -8.640 1.00 54.31 253 GLY A C 1
ATOM 2000 O O . GLY A 1 253 ? 15.540 -1.553 -8.760 1.00 54.31 253 GLY A O 1
ATOM 2001 N N . ASN A 1 254 ? 14.628 0.029 -7.458 1.00 56.66 254 ASN A N 1
ATOM 2002 C CA . ASN A 1 254 ? 15.234 -0.403 -6.198 1.00 56.66 254 ASN A CA 1
ATOM 2003 C C . ASN A 1 254 ? 14.347 -1.340 -5.361 1.00 56.66 254 ASN A C 1
ATOM 2005 O O . ASN A 1 254 ? 14.856 -2.016 -4.471 1.00 56.66 254 ASN A O 1
ATOM 2009 N N . CYS A 1 255 ? 13.037 -1.414 -5.631 1.00 49.56 255 CYS A N 1
ATOM 2010 C CA . CYS A 1 255 ? 12.064 -2.124 -4.790 1.00 49.56 255 CYS A CA 1
ATOM 2011 C C . CYS A 1 255 ? 12.293 -3.643 -4.717 1.00 49.56 255 CYS A C 1
ATOM 2013 O O . CYS A 1 255 ? 11.716 -4.297 -3.853 1.00 49.56 255 CYS A O 1
ATOM 2015 N N . LYS A 1 256 ? 13.127 -4.197 -5.606 1.00 48.75 256 LYS A N 1
ATOM 2016 C CA . LYS A 1 256 ? 13.583 -5.591 -5.572 1.00 48.75 256 LYS A CA 1
ATOM 2017 C C . LYS A 1 256 ? 15.066 -5.767 -5.923 1.00 48.75 256 LYS A C 1
ATOM 2019 O O . LYS A 1 256 ? 15.491 -6.895 -6.144 1.00 48.75 256 LYS A O 1
ATOM 2024 N N . SER A 1 257 ? 15.906 -4.727 -5.825 1.00 44.47 257 SER A N 1
ATOM 2025 C CA . SER A 1 257 ? 17.370 -4.932 -5.826 1.00 44.47 257 SER A CA 1
ATOM 2026 C C . SER A 1 257 ? 17.882 -5.595 -4.532 1.00 44.47 257 SER A C 1
ATOM 2028 O O . SER A 1 257 ? 19.050 -5.475 -4.181 1.00 44.47 257 SER A O 1
ATOM 2030 N N . ALA A 1 258 ? 17.021 -6.360 -3.848 1.00 39.84 258 ALA A N 1
ATOM 2031 C CA . ALA A 1 258 ? 17.367 -7.349 -2.833 1.00 39.84 258 ALA A CA 1
ATOM 2032 C C . ALA A 1 258 ? 18.331 -8.434 -3.362 1.00 39.84 258 ALA A C 1
ATOM 2034 O O . ALA A 1 258 ? 18.916 -9.155 -2.569 1.00 39.84 258 ALA A O 1
ATOM 2035 N N . LEU A 1 259 ? 18.594 -8.491 -4.675 1.00 40.69 259 LEU A N 1
ATOM 2036 C CA . LEU A 1 259 ? 19.758 -9.198 -5.230 1.00 40.69 259 LEU A CA 1
ATOM 2037 C C . LEU A 1 259 ? 21.113 -8.591 -4.804 1.00 40.69 259 LEU A C 1
ATOM 2039 O O . LEU A 1 259 ? 22.138 -9.251 -4.923 1.00 40.69 259 LEU A O 1
ATOM 2043 N N . ASN A 1 260 ? 21.145 -7.379 -4.233 1.00 40.25 260 ASN A N 1
ATOM 2044 C CA . ASN A 1 260 ? 22.331 -6.851 -3.543 1.00 40.25 260 ASN A CA 1
ATOM 2045 C C . ASN A 1 260 ? 22.603 -7.557 -2.198 1.00 40.25 260 ASN A C 1
ATOM 2047 O O . ASN A 1 260 ? 23.581 -7.234 -1.529 1.00 40.25 260 ASN A O 1
ATOM 2051 N N . THR A 1 261 ? 21.758 -8.511 -1.797 1.00 37.00 261 THR A N 1
ATOM 2052 C CA . THR A 1 261 ? 21.939 -9.382 -0.629 1.00 37.00 261 THR A CA 1
ATOM 2053 C C . THR A 1 261 ? 22.341 -10.798 -1.069 1.00 37.00 261 THR A C 1
ATOM 2055 O O . THR A 1 261 ? 21.845 -11.773 -0.532 1.00 37.00 261 THR A O 1
ATOM 2058 N N . ILE A 1 262 ? 23.213 -10.935 -2.077 1.00 34.25 262 ILE A N 1
ATOM 2059 C CA . ILE A 1 262 ? 23.833 -12.232 -2.433 1.00 34.25 262 ILE A CA 1
ATOM 2060 C C . ILE A 1 262 ? 25.270 -12.364 -1.887 1.00 34.25 262 ILE A C 1
ATOM 2062 O O . ILE A 1 262 ? 25.891 -13.407 -2.023 1.00 34.25 262 ILE A O 1
ATOM 2066 N N . VAL A 1 263 ? 25.814 -11.368 -1.178 1.00 32.78 263 VAL A N 1
ATOM 2067 C CA . VAL A 1 263 ? 27.141 -11.509 -0.543 1.00 32.78 263 VAL A CA 1
ATOM 2068 C C . VAL A 1 263 ? 27.151 -10.876 0.846 1.00 32.78 263 VAL A C 1
ATOM 2070 O O . VAL A 1 263 ? 27.687 -9.786 1.025 1.00 32.78 263 VAL A O 1
ATOM 2073 N N . GLN A 1 264 ? 26.535 -11.531 1.832 1.00 30.66 264 GLN A N 1
ATOM 2074 C CA . GLN A 1 264 ? 26.908 -11.337 3.246 1.00 30.66 264 GLN A CA 1
ATOM 2075 C C . GLN A 1 264 ? 26.937 -12.623 4.087 1.00 30.66 264 GLN A C 1
ATOM 2077 O O . GLN A 1 264 ? 27.238 -12.544 5.270 1.00 30.66 264 GLN A O 1
ATOM 2082 N N . GLU A 1 265 ? 26.748 -13.803 3.498 1.00 33.88 265 GLU A N 1
ATOM 2083 C CA . GLU A 1 265 ? 27.010 -15.074 4.181 1.00 33.88 265 GLU A CA 1
ATOM 2084 C C . GLU A 1 265 ? 28.172 -15.765 3.477 1.00 33.88 265 GLU A C 1
ATOM 2086 O O . GLU A 1 265 ? 27.968 -16.521 2.539 1.00 33.88 265 GLU A O 1
ATOM 2091 N N . ASN A 1 266 ? 29.389 -15.353 3.836 1.00 35.56 266 ASN A N 1
ATOM 2092 C CA . ASN A 1 266 ? 30.644 -16.109 3.734 1.00 35.56 266 ASN A CA 1
ATOM 2093 C C . ASN A 1 266 ? 31.776 -15.205 4.247 1.00 35.56 266 ASN A C 1
ATOM 2095 O O . ASN A 1 266 ? 32.629 -14.754 3.485 1.00 35.56 266 ASN A O 1
ATOM 2099 N N . ILE A 1 267 ? 31.753 -14.883 5.541 1.00 32.12 267 ILE A N 1
ATOM 2100 C CA . ILE A 1 267 ? 32.981 -14.577 6.279 1.00 32.12 267 ILE A CA 1
ATOM 2101 C C . ILE A 1 267 ? 32.954 -15.474 7.514 1.00 32.12 267 ILE A C 1
ATOM 2103 O O . ILE A 1 267 ? 31.961 -15.515 8.237 1.00 32.12 267 ILE A O 1
ATOM 2107 N N . SER A 1 268 ? 34.018 -16.260 7.610 1.00 31.78 268 SER A N 1
ATOM 2108 C CA . SER A 1 268 ? 34.262 -17.417 8.456 1.00 31.78 268 SER A CA 1
ATOM 2109 C C . SER A 1 268 ? 33.878 -17.235 9.921 1.00 31.78 268 SER A C 1
ATOM 2111 O O . SER A 1 268 ? 34.191 -16.221 10.541 1.00 31.78 268 SER A O 1
ATOM 2113 N N . GLY A 1 269 ? 33.287 -18.289 10.482 1.00 39.25 269 GLY A N 1
ATOM 2114 C CA . GLY A 1 269 ? 33.681 -18.694 11.820 1.00 39.25 269 GLY A CA 1
ATOM 2115 C C . GLY A 1 269 ? 35.090 -19.266 11.727 1.00 39.25 269 GLY A C 1
ATOM 2116 O O . GLY A 1 269 ? 35.289 -20.249 11.019 1.00 39.25 269 GLY A O 1
ATOM 2117 N N . ASP A 1 270 ? 36.021 -18.560 12.353 1.00 32.25 270 ASP A N 1
ATOM 2118 C CA . ASP A 1 270 ? 37.137 -19.080 13.144 1.00 32.25 270 ASP A CA 1
ATOM 2119 C C . ASP A 1 270 ? 37.367 -18.072 14.280 1.00 32.25 270 ASP A C 1
ATOM 2121 O O . ASP A 1 270 ? 37.385 -16.850 13.985 1.00 32.25 270 ASP A O 1
#

Mean predicted aligned error: 17.84 Å

Foldseek 3Di:
DPDPDPPVVVVVVVVVVVVVVVVVVVVLQVQLVVVVVVVCVPDDPVLVVLLVVLVVCVVVPPDADADPVRHGDDDDLVNVVSNLVSQQVVVVSCVSSVNDPDDRSCDPVNVVVSVVVVVVVVVVCVVVVPDPCPPHLLHADDPVLLLLLLVLLVVVVDPVSLVLNLLQLQLCQQVVNADDDPDPDDKDKDWDQDDPVNPPRDTDIGIHDAHPDPSSGNPPDDDDDADDLVVSLVVCQVSCVVSVHDSSCSCSSSVPVCVSVPPDPDDDDD

Radius of gyration: 32.95 Å; Cα contacts (8 Å, |Δi|>4): 210; chains: 1; bounding box: 79×40×108 Å